Protein AF-A0AAD5E066-F1 (afdb_monomer_lite)

pLDDT: mean 73.52, std 21.36, range [24.17, 94.69]

Foldseek 3Di:
DVVVVVVVVVVVVVVQCVQQVVQCVVVVHPDRDPVSGPDDPDCDDPDDWDWDDDPVDPPDIDTDDDDDDPVDDDDDDDDDDDDDDDDDDCDDPNHGDPDPPHDDPVVVVVVVVVDPDPDDDDPDDDDDDDDDDDDDDDDDDDDDDDDDDPPPPPVVPPDPPPDPPVLVVLVVLQVVVLPCLDDPDPVSLLVLLQCLLEDAPCQVVCVVLLVVLVVSCVVPVVDPVSNVSSVSSVVSNVNRPNYPCVVVVCSNDPDDPPD

Organism: NCBI:txid2649997

Secondary structure (DSSP, 8-state):
-HHHHHHHHHHHHHHHHHHHHHHHHHTT-SS--GGGS---TT---SSPPPEEE-TTSTT-EEE------TTSPPPPPPPPPPP------S-BTTBPP--TTS--HHHHHHHHHTS----PPPP--PPPPP----------------------------------HHHHHHHHHHHHHHH-TTT--HHHHHHHHHHHHH-TT-GGGHHHHHHHHHHHHHH-TT-HHHHHHHHHHHHHHHH-TT---GGGHHHHS------

Radius of gyration: 32.79 Å; chains: 1; bounding box: 66×52×90 Å

Sequence (259 aa):
MEAQVADVQRQLAASLLDRGLKRAFHCKRATLAVGDLPMEYGHGGASLPQILNIPEAEGLLARAEGMVDTSQAPPLPKAPMEASVQPHWLAIDGAQPATAENAPARRVAAVRDATPSRQAMPAGAAPLPAARAGPAATAAADGAHDGAETHSLAAGLPLRHSLPDELQLYFDMVRRTLQTSTGGSTLAGHAVATSLATDPGLQPMLPYLVPLMAQEVGRNLGNAQHLRLVLSIVRGLLSNAHLQMAPYIHHLLPGGPAA

Structure (mmCIF, N/CA/C/O backbone):
data_AF-A0AAD5E066-F1
#
_entry.id   AF-A0AAD5E066-F1
#
loop_
_atom_site.group_PDB
_atom_site.id
_atom_site.type_symbol
_atom_site.label_atom_id
_atom_site.label_alt_id
_atom_site.label_comp_id
_atom_site.label_asym_id
_atom_site.label_entity_id
_atom_site.label_seq_id
_atom_site.pdbx_PDB_ins_code
_atom_site.Cartn_x
_atom_site.Cartn_y
_atom_site.Cartn_z
_atom_site.occupancy
_atom_site.B_iso_or_equiv
_atom_site.auth_seq_id
_atom_site.auth_comp_id
_atom_site.auth_asym_id
_atom_site.auth_atom_id
_atom_site.pdbx_PDB_model_num
ATOM 1 N N . MET A 1 1 ? 39.887 16.292 -41.353 1.00 68.62 1 MET A N 1
ATOM 2 C CA . MET A 1 1 ? 38.560 15.750 -41.721 1.00 68.62 1 MET A CA 1
ATOM 3 C C . MET A 1 1 ? 38.049 14.739 -40.701 1.00 68.62 1 MET A C 1
ATOM 5 O O . MET A 1 1 ? 36.906 14.868 -40.293 1.00 68.62 1 MET A O 1
ATOM 9 N N . GLU A 1 2 ? 38.872 13.807 -40.213 1.00 80.38 2 GLU A N 1
ATOM 10 C CA . GLU A 1 2 ? 38.448 12.782 -39.236 1.00 80.38 2 GLU A CA 1
ATOM 11 C C . GLU A 1 2 ? 37.832 13.344 -37.942 1.00 80.38 2 GLU A C 1
ATOM 13 O O . GLU A 1 2 ? 36.783 12.876 -37.513 1.00 80.38 2 GLU A O 1
ATOM 18 N N . ALA A 1 3 ? 38.407 14.409 -37.368 1.00 83.31 3 ALA A N 1
ATOM 19 C CA . ALA A 1 3 ? 37.855 15.051 -36.169 1.00 83.31 3 ALA A CA 1
ATOM 20 C C . ALA A 1 3 ? 36.446 15.637 -36.389 1.00 83.31 3 ALA A C 1
ATOM 22 O O . ALA A 1 3 ? 35.578 15.508 -35.532 1.00 83.31 3 ALA A O 1
ATOM 23 N N . GLN A 1 4 ? 36.191 16.220 -37.566 1.00 89.31 4 GLN A N 1
ATOM 24 C CA . GLN A 1 4 ? 34.873 16.768 -37.904 1.00 89.31 4 GLN A CA 1
ATOM 25 C C . GLN A 1 4 ? 33.833 15.656 -38.073 1.00 89.31 4 GLN A C 1
ATOM 27 O O . GLN A 1 4 ? 32.704 15.801 -37.614 1.00 89.31 4 GLN A O 1
ATOM 32 N N . VAL A 1 5 ? 34.215 14.527 -38.681 1.00 90.25 5 VAL A N 1
ATOM 33 C CA . VAL A 1 5 ? 33.339 13.353 -38.819 1.00 90.25 5 VAL A CA 1
ATOM 34 C C . VAL A 1 5 ? 33.006 12.762 -37.448 1.00 90.25 5 VAL A C 1
ATOM 36 O O . VAL A 1 5 ? 31.838 12.497 -37.168 1.00 90.25 5 VAL A O 1
ATOM 39 N N . ALA A 1 6 ? 34.003 12.619 -36.572 1.00 89.50 6 ALA A N 1
ATOM 40 C CA . ALA A 1 6 ? 33.804 12.116 -35.216 1.00 89.50 6 ALA A CA 1
ATOM 41 C C . ALA A 1 6 ? 32.879 13.026 -34.388 1.00 89.50 6 ALA A C 1
ATOM 43 O O . ALA A 1 6 ? 32.009 12.535 -33.665 1.00 89.50 6 ALA A O 1
ATOM 44 N N . ASP A 1 7 ? 33.018 14.346 -34.516 1.00 92.31 7 ASP A N 1
ATOM 45 C CA . ASP A 1 7 ? 32.155 15.298 -33.816 1.00 92.31 7 ASP A CA 1
ATOM 46 C C . ASP A 1 7 ? 30.716 15.275 -34.347 1.00 92.31 7 ASP A C 1
ATOM 48 O O . ASP A 1 7 ? 29.777 15.264 -33.546 1.00 92.31 7 ASP A O 1
ATOM 52 N N . VAL A 1 8 ? 30.516 15.172 -35.666 1.00 92.50 8 VAL A N 1
ATOM 53 C CA . VAL A 1 8 ? 29.176 15.014 -36.261 1.00 92.50 8 VAL A CA 1
ATOM 54 C C . VAL A 1 8 ? 28.518 13.715 -35.793 1.00 92.50 8 VAL A C 1
ATOM 56 O O . VAL A 1 8 ? 27.357 13.728 -35.381 1.00 92.50 8 VAL A O 1
ATOM 59 N N . GLN A 1 9 ? 29.252 12.599 -35.782 1.00 90.56 9 GLN A N 1
ATOM 60 C CA . GLN A 1 9 ? 28.746 11.316 -35.285 1.00 90.56 9 GLN A CA 1
ATOM 61 C C . GLN A 1 9 ? 28.363 11.390 -33.805 1.00 90.56 9 GLN A C 1
ATOM 63 O O . GLN A 1 9 ? 27.300 10.902 -33.416 1.00 90.56 9 GLN A O 1
ATOM 68 N N . ARG A 1 10 ? 29.187 12.044 -32.977 1.00 90.50 10 ARG A N 1
ATOM 69 C CA . ARG A 1 10 ? 28.908 12.225 -31.548 1.00 90.50 10 ARG A CA 1
ATOM 70 C C . ARG A 1 10 ? 27.655 13.070 -31.322 1.00 90.50 10 ARG A C 1
ATOM 72 O O . ARG A 1 10 ? 26.818 12.699 -30.500 1.00 90.50 10 ARG A O 1
ATOM 79 N N . GLN A 1 11 ? 27.504 14.177 -32.050 1.00 91.56 11 GLN A N 1
ATOM 80 C CA . GLN A 1 11 ? 26.328 15.050 -31.956 1.00 91.56 11 GLN A CA 1
ATOM 81 C C . GLN A 1 11 ? 25.052 14.333 -32.407 1.00 91.56 11 GLN A C 1
ATOM 83 O O . GLN A 1 11 ? 24.026 14.410 -31.725 1.00 91.56 11 GLN A O 1
ATOM 88 N N . LEU A 1 12 ? 25.124 13.582 -33.510 1.00 90.81 12 LEU A N 1
ATOM 89 C CA . LEU A 1 12 ? 24.008 12.784 -34.004 1.00 90.81 12 LEU A CA 1
ATOM 90 C C . LEU A 1 12 ? 23.597 11.731 -32.969 1.00 90.81 12 LEU A C 1
ATOM 92 O O . LEU A 1 12 ? 22.438 11.713 -32.553 1.00 90.81 12 LEU A O 1
ATOM 96 N N . ALA A 1 13 ? 24.545 10.924 -32.487 1.00 90.19 13 ALA A N 1
ATOM 97 C CA . ALA A 1 13 ? 24.292 9.891 -31.487 1.00 90.19 13 ALA A CA 1
ATOM 98 C C . ALA A 1 13 ? 23.685 10.469 -30.200 1.00 90.19 13 ALA A C 1
ATOM 100 O O . ALA A 1 13 ? 22.682 9.955 -29.709 1.00 90.19 13 ALA A O 1
ATOM 101 N N . ALA A 1 14 ? 24.231 11.577 -29.689 1.00 91.44 14 ALA A N 1
ATOM 102 C CA . ALA A 1 14 ? 23.705 12.241 -28.499 1.00 91.44 14 ALA A CA 1
ATOM 103 C C . ALA A 1 14 ? 22.255 12.710 -28.695 1.00 91.44 14 ALA A C 1
ATOM 105 O O . ALA A 1 14 ? 21.410 12.486 -27.829 1.00 91.44 14 ALA A O 1
ATOM 106 N N . SER A 1 15 ? 21.943 13.309 -29.848 1.00 91.69 15 SER A N 1
ATOM 107 C CA . SER A 1 15 ? 20.590 13.790 -30.148 1.00 91.69 15 SER A CA 1
ATOM 108 C C . SER A 1 15 ? 19.568 12.656 -30.302 1.00 91.69 15 SER A C 1
ATOM 110 O O . SER A 1 15 ? 18.419 12.794 -29.876 1.00 91.69 15 SER A O 1
ATOM 112 N N . LEU A 1 16 ? 19.982 11.523 -30.877 1.00 90.94 16 LEU A N 1
ATOM 113 C CA . LEU A 1 16 ? 19.139 10.340 -31.048 1.00 90.94 16 LEU A CA 1
ATOM 114 C C . LEU A 1 16 ? 18.872 9.657 -29.708 1.00 90.94 16 LEU A C 1
ATOM 116 O O . LEU A 1 16 ? 17.722 9.334 -29.407 1.00 90.94 16 LEU A O 1
ATOM 120 N N . LEU A 1 17 ? 19.912 9.495 -28.887 1.00 91.62 17 LEU A N 1
ATOM 121 C CA . LEU A 1 17 ? 19.794 8.918 -27.552 1.00 91.62 17 LEU A CA 1
ATOM 122 C C . LEU A 1 17 ? 18.916 9.777 -26.644 1.00 91.62 17 LEU A C 1
ATOM 124 O O . LEU A 1 17 ? 18.043 9.235 -25.981 1.00 91.62 17 LEU A O 1
ATOM 128 N N . ASP A 1 18 ? 19.076 11.101 -26.646 1.00 92.56 18 ASP A N 1
ATOM 129 C CA . ASP A 1 18 ? 18.240 11.995 -25.835 1.00 92.56 18 ASP A CA 1
ATOM 130 C C . ASP A 1 18 ? 16.747 11.862 -26.189 1.00 92.56 18 ASP A C 1
ATOM 132 O O . ASP A 1 18 ? 15.897 11.696 -25.311 1.00 92.56 18 ASP A O 1
ATOM 136 N N . ARG A 1 19 ? 16.412 11.846 -27.486 1.00 91.00 19 ARG A N 1
ATOM 137 C CA . ARG A 1 19 ? 15.026 11.649 -27.944 1.00 91.00 19 ARG A CA 1
ATOM 138 C C . ARG A 1 19 ? 14.497 10.254 -27.611 1.00 91.00 19 ARG A C 1
ATOM 140 O O . ARG A 1 19 ? 13.357 10.131 -27.161 1.00 91.00 19 ARG A O 1
ATOM 147 N N . GLY A 1 20 ? 15.311 9.223 -27.825 1.00 92.25 20 GLY A N 1
ATOM 148 C CA . GLY A 1 20 ? 14.951 7.836 -27.540 1.00 92.25 20 GLY A CA 1
ATOM 149 C C . GLY A 1 20 ? 14.716 7.597 -26.049 1.00 92.25 20 GLY A C 1
ATOM 150 O O . GLY A 1 20 ? 13.701 7.023 -25.667 1.00 92.25 20 GLY A O 1
ATOM 151 N N . LEU A 1 21 ? 15.593 8.117 -25.190 1.00 92.69 21 LEU A N 1
ATOM 152 C CA . LEU A 1 21 ? 15.467 8.003 -23.736 1.00 92.69 21 LEU A CA 1
ATOM 153 C C . LEU A 1 21 ? 14.224 8.719 -23.209 1.00 92.69 21 LEU A C 1
ATOM 155 O O . LEU A 1 21 ? 13.534 8.177 -22.349 1.00 92.69 21 LEU A O 1
ATOM 159 N N . LYS A 1 22 ? 13.886 9.896 -23.752 1.00 93.06 22 LYS A N 1
ATOM 160 C CA . LYS A 1 22 ? 12.629 10.588 -23.419 1.00 93.06 22 LYS A CA 1
ATOM 161 C C . LYS A 1 22 ? 11.414 9.721 -23.746 1.00 93.06 22 LYS A C 1
ATOM 163 O O . LYS A 1 22 ? 10.520 9.583 -22.916 1.00 93.06 22 LYS A O 1
ATOM 168 N N . ARG A 1 23 ? 11.388 9.091 -24.924 1.00 92.19 23 ARG A N 1
ATOM 169 C CA . ARG A 1 23 ? 10.302 8.178 -25.320 1.00 92.19 23 ARG A CA 1
ATOM 170 C C . ARG A 1 23 ? 10.234 6.941 -24.426 1.00 92.19 23 ARG A C 1
ATOM 172 O O . ARG A 1 23 ? 9.166 6.660 -23.893 1.00 92.19 23 ARG A O 1
ATOM 179 N N . ALA A 1 24 ? 11.362 6.276 -24.175 1.00 92.69 24 ALA A N 1
ATOM 180 C CA . ALA A 1 24 ? 11.426 5.119 -23.283 1.00 92.69 24 ALA A CA 1
ATOM 181 C C . ALA A 1 24 ? 10.916 5.455 -21.869 1.00 92.69 24 ALA A C 1
ATOM 183 O O . ALA A 1 24 ? 10.122 4.700 -21.300 1.00 92.69 24 ALA A O 1
ATOM 184 N N . PHE A 1 25 ? 11.283 6.633 -21.351 1.00 91.81 25 PHE A N 1
ATOM 185 C CA . PHE A 1 25 ? 10.793 7.155 -20.078 1.00 91.81 25 PHE A CA 1
ATOM 186 C C . PHE A 1 25 ? 9.269 7.347 -20.077 1.00 91.81 25 PHE A C 1
ATOM 188 O O . PHE A 1 25 ? 8.591 6.859 -19.172 1.00 91.81 25 PHE A O 1
ATOM 195 N N . HIS A 1 26 ? 8.703 7.983 -21.109 1.00 93.69 26 HIS A N 1
ATOM 196 C CA . HIS A 1 26 ? 7.248 8.143 -21.238 1.00 93.69 26 HIS A CA 1
ATOM 197 C C . HIS A 1 26 ? 6.510 6.804 -21.401 1.00 93.69 26 HIS A C 1
ATOM 199 O O . HIS A 1 26 ? 5.383 6.663 -20.929 1.00 93.69 26 HIS A O 1
ATOM 205 N N . CYS A 1 27 ? 7.160 5.797 -21.986 1.00 92.56 27 CYS A N 1
ATOM 206 C CA . CYS A 1 27 ? 6.655 4.427 -22.074 1.00 92.56 27 CYS A CA 1
ATOM 207 C C . CYS A 1 27 ? 6.864 3.601 -20.791 1.00 92.56 27 CYS A C 1
ATOM 209 O O . CYS A 1 27 ? 6.543 2.414 -20.791 1.00 92.56 27 CYS A O 1
ATOM 211 N N . LYS A 1 28 ? 7.392 4.190 -19.705 1.00 93.12 28 LYS A N 1
ATOM 212 C CA . LYS A 1 28 ? 7.707 3.513 -18.430 1.00 93.12 28 LYS A CA 1
ATOM 213 C C . LYS A 1 28 ? 8.659 2.317 -18.583 1.00 93.12 28 LYS A C 1
ATOM 215 O O . LYS A 1 28 ? 8.584 1.358 -17.817 1.00 93.12 28 LYS A O 1
ATOM 220 N N . ARG A 1 29 ? 9.562 2.364 -19.565 1.00 89.88 29 ARG A N 1
ATOM 221 C CA . ARG A 1 29 ? 10.587 1.337 -19.793 1.00 89.88 29 ARG A CA 1
ATOM 222 C C . ARG A 1 29 ? 11.951 1.843 -19.339 1.00 89.88 29 ARG A C 1
ATOM 224 O O . ARG A 1 29 ? 12.296 2.998 -19.562 1.00 89.88 29 ARG A O 1
ATOM 231 N N . ALA A 1 30 ? 12.733 0.957 -18.725 1.00 88.75 30 ALA A N 1
ATOM 232 C CA . ALA A 1 30 ? 14.129 1.231 -18.373 1.00 88.75 30 ALA A CA 1
ATOM 233 C C . ALA A 1 30 ? 15.104 0.900 -19.517 1.00 88.75 30 ALA A C 1
ATOM 235 O O . ALA A 1 30 ? 16.250 1.342 -19.506 1.00 88.75 30 ALA A O 1
ATOM 236 N N . THR A 1 31 ? 14.655 0.117 -20.499 1.00 88.00 31 THR A N 1
ATOM 237 C CA . THR A 1 31 ? 15.436 -0.290 -21.666 1.00 88.00 31 THR A CA 1
ATOM 238 C C . THR A 1 31 ? 15.000 0.495 -22.898 1.00 88.00 31 THR A C 1
ATOM 240 O O . THR A 1 31 ? 13.808 0.716 -23.121 1.00 88.00 31 THR A O 1
ATOM 243 N N . LEU A 1 32 ? 15.979 0.920 -23.697 1.00 88.94 32 LEU A N 1
ATOM 244 C CA . LEU A 1 32 ? 15.737 1.580 -24.975 1.00 88.94 32 LEU A CA 1
ATOM 245 C C . LEU A 1 32 ? 15.375 0.521 -26.020 1.00 88.94 32 LEU A C 1
ATOM 247 O O . LEU A 1 32 ? 16.173 -0.377 -26.291 1.00 88.94 32 LEU A O 1
ATOM 251 N N . ALA A 1 33 ? 14.188 0.623 -26.611 1.00 87.62 33 ALA A N 1
ATOM 252 C CA . ALA A 1 33 ? 13.785 -0.230 -27.719 1.00 87.62 33 ALA A CA 1
ATOM 253 C C . ALA A 1 33 ? 14.076 0.453 -29.061 1.00 87.62 33 ALA A C 1
ATOM 255 O O . ALA A 1 33 ? 14.097 1.677 -29.170 1.00 87.62 33 ALA A O 1
ATOM 256 N N . VAL A 1 34 ? 14.222 -0.346 -30.120 1.00 86.75 34 VAL A N 1
ATOM 257 C CA . VAL A 1 34 ? 14.408 0.162 -31.491 1.00 86.75 34 VAL A CA 1
ATOM 258 C C . VAL A 1 34 ? 13.275 1.111 -31.903 1.00 86.75 34 VAL A C 1
ATOM 260 O O . VAL A 1 34 ? 13.533 2.126 -32.538 1.00 86.75 34 VAL A O 1
ATOM 263 N N . GLY A 1 35 ? 12.037 0.834 -31.477 1.00 85.12 35 GLY A N 1
ATOM 264 C CA . GLY A 1 35 ? 10.880 1.694 -31.755 1.00 85.12 35 GLY A CA 1
ATOM 265 C C . GLY A 1 35 ? 10.905 3.063 -31.062 1.00 85.12 35 GLY A C 1
ATOM 266 O O . GLY A 1 35 ? 10.131 3.942 -31.432 1.00 85.12 35 GLY A O 1
ATOM 267 N N . ASP A 1 36 ? 11.781 3.274 -30.074 1.00 88.25 36 ASP A N 1
ATOM 268 C CA . ASP A 1 36 ? 11.949 4.586 -29.440 1.00 88.25 36 ASP A CA 1
ATOM 269 C C . ASP A 1 36 ? 12.814 5.520 -30.304 1.00 88.25 36 ASP A C 1
ATOM 271 O O . ASP A 1 36 ? 12.662 6.744 -30.255 1.00 88.25 36 ASP A O 1
ATOM 275 N N . LEU A 1 37 ? 13.695 4.955 -31.130 1.00 88.50 37 LEU A N 1
ATOM 276 C CA . LEU A 1 37 ? 14.594 5.695 -32.008 1.00 88.50 37 LEU A CA 1
ATOM 277 C C . LEU A 1 37 ? 13.880 6.088 -33.315 1.00 88.50 37 LEU A C 1
ATOM 279 O O . LEU A 1 37 ? 13.020 5.353 -33.800 1.00 88.50 37 LEU A O 1
ATOM 283 N N . PRO A 1 38 ? 14.212 7.242 -33.918 1.00 81.62 38 PRO A N 1
ATOM 284 C CA . PRO A 1 38 ? 13.677 7.650 -35.216 1.00 81.62 38 PRO A CA 1
ATOM 285 C C . PRO A 1 38 ? 14.400 6.901 -36.349 1.00 81.62 38 PRO A C 1
ATOM 287 O O . PRO A 1 38 ? 15.087 7.513 -37.161 1.00 81.62 38 PRO A O 1
ATOM 290 N N . MET A 1 39 ? 14.305 5.572 -36.346 1.00 77.62 39 MET A N 1
ATOM 291 C CA . MET A 1 39 ? 14.906 4.715 -37.366 1.00 77.62 39 MET A CA 1
ATOM 292 C C . MET A 1 39 ? 13.983 4.586 -38.578 1.00 77.62 39 MET A C 1
ATOM 294 O O . MET A 1 39 ? 12.761 4.688 -38.462 1.00 77.62 39 MET A O 1
ATOM 298 N N . GLU A 1 40 ? 14.583 4.343 -39.737 1.00 78.06 40 GLU A N 1
ATOM 299 C CA . GLU A 1 40 ? 13.865 4.052 -40.976 1.00 78.06 40 GLU A CA 1
ATOM 300 C C . GLU A 1 40 ? 13.291 2.619 -40.962 1.00 78.06 40 GLU A C 1
ATOM 302 O O . GLU A 1 40 ? 13.312 1.913 -39.949 1.00 78.06 40 GLU A O 1
ATOM 307 N N . TYR A 1 41 ? 12.716 2.174 -42.077 1.00 81.38 41 TYR A N 1
ATOM 308 C CA . TYR A 1 41 ? 12.187 0.815 -42.192 1.00 81.38 41 TYR A CA 1
ATOM 309 C C . TYR A 1 41 ? 13.298 -0.249 -42.070 1.00 81.38 41 TYR A C 1
ATOM 311 O O . TYR A 1 41 ? 14.462 0.010 -42.352 1.00 81.38 41 TYR A O 1
ATOM 319 N N . GLY A 1 42 ? 12.935 -1.477 -41.676 1.00 79.44 42 GLY A N 1
ATOM 320 C CA . GLY A 1 42 ? 13.854 -2.631 -41.695 1.00 79.44 42 GLY A CA 1
ATOM 321 C C . GLY A 1 42 ? 14.515 -3.002 -40.361 1.00 79.44 42 GLY A C 1
ATOM 322 O O . GLY A 1 42 ? 15.335 -3.919 -40.321 1.00 79.44 42 GLY A O 1
ATOM 323 N N . HIS A 1 43 ? 14.132 -2.355 -39.255 1.00 80.25 43 HIS A N 1
ATOM 324 C CA . HIS A 1 43 ? 14.686 -2.638 -37.922 1.00 80.25 43 HIS A CA 1
ATOM 325 C C . HIS A 1 43 ? 13.750 -3.433 -36.980 1.00 80.25 43 HIS A C 1
ATOM 327 O O . HIS A 1 43 ? 14.075 -3.630 -35.813 1.00 80.25 43 HIS A O 1
ATOM 333 N N . GLY A 1 44 ? 12.598 -3.912 -37.467 1.00 70.19 44 GLY A N 1
ATOM 334 C CA . GLY A 1 44 ? 11.571 -4.624 -36.682 1.00 70.19 44 GLY A CA 1
ATOM 335 C C . GLY A 1 44 ? 11.618 -6.155 -36.780 1.00 70.19 44 GLY A C 1
ATOM 336 O O . GLY A 1 44 ? 10.589 -6.772 -37.037 1.00 70.19 44 GLY A O 1
ATOM 337 N N . GLY A 1 45 ? 12.798 -6.767 -36.640 1.00 71.88 45 GLY A N 1
ATOM 338 C CA . GLY A 1 45 ? 12.976 -8.224 -36.745 1.00 71.88 45 GLY A CA 1
ATOM 339 C C . GLY A 1 45 ? 12.648 -8.998 -35.460 1.00 71.88 45 GLY A C 1
ATOM 340 O O . GLY A 1 45 ? 12.690 -8.447 -34.363 1.00 71.88 45 GLY A O 1
ATOM 341 N N . ALA A 1 46 ? 12.367 -10.301 -35.596 1.00 69.56 46 ALA A N 1
ATOM 342 C CA . ALA A 1 46 ? 12.129 -11.208 -34.464 1.00 69.56 46 ALA A CA 1
ATOM 343 C C . ALA A 1 46 ? 13.389 -11.468 -33.610 1.00 69.56 46 ALA A C 1
ATOM 345 O O . ALA A 1 46 ? 13.284 -11.844 -32.444 1.00 69.56 46 ALA A O 1
ATOM 346 N N . SER A 1 47 ? 14.576 -11.264 -34.182 1.00 74.38 47 SER A N 1
ATOM 347 C CA . SER A 1 47 ? 15.869 -11.404 -33.516 1.00 74.38 47 SER A CA 1
ATOM 348 C C . SER A 1 47 ? 16.754 -10.188 -33.781 1.00 74.38 47 SER A C 1
ATOM 350 O O . SER A 1 47 ? 16.577 -9.458 -34.760 1.00 74.38 47 SER A O 1
ATOM 352 N N . LEU A 1 48 ? 17.720 -9.966 -32.887 1.00 77.88 48 LEU A N 1
ATOM 353 C CA . LEU A 1 48 ? 18.754 -8.959 -33.102 1.00 77.88 48 LEU A CA 1
ATOM 354 C C . LEU A 1 48 ? 19.622 -9.351 -34.311 1.00 77.88 48 LEU A C 1
ATOM 356 O O . LEU A 1 48 ? 19.911 -10.538 -34.490 1.00 77.88 48 LEU A O 1
ATOM 360 N N . PRO A 1 49 ? 20.056 -8.376 -35.130 1.00 79.56 49 PRO A N 1
ATOM 361 C CA . PRO A 1 49 ? 20.930 -8.655 -36.259 1.00 79.56 49 PRO A CA 1
ATOM 362 C C . PRO A 1 49 ? 22.254 -9.245 -35.766 1.00 79.56 49 PRO A C 1
ATOM 364 O O . PRO A 1 49 ? 22.883 -8.709 -34.854 1.00 79.56 49 PRO A O 1
ATOM 367 N N . GLN A 1 50 ? 22.685 -10.340 -36.389 1.00 83.62 50 GLN A N 1
ATOM 368 C CA . GLN A 1 50 ? 24.003 -10.910 -36.136 1.00 83.62 50 GLN A CA 1
ATOM 369 C C . GLN A 1 50 ? 25.043 -10.137 -36.948 1.00 83.62 50 GLN A C 1
ATOM 371 O O . GLN A 1 50 ? 24.936 -10.028 -38.171 1.00 83.62 50 GLN A O 1
ATOM 376 N N . ILE A 1 51 ? 26.034 -9.583 -36.253 1.00 87.75 51 ILE A N 1
ATOM 377 C CA . ILE A 1 51 ? 27.172 -8.893 -36.857 1.00 87.75 51 ILE A CA 1
ATOM 378 C C . ILE A 1 51 ? 28.362 -9.853 -36.808 1.00 87.75 51 ILE A C 1
ATOM 380 O O . ILE A 1 51 ? 28.770 -10.281 -35.730 1.00 87.75 51 ILE A O 1
ATOM 384 N N . LEU A 1 52 ? 28.886 -10.211 -37.977 1.00 86.12 52 LEU A N 1
ATOM 385 C CA . LEU A 1 52 ? 30.020 -11.110 -38.154 1.00 86.12 52 LEU A CA 1
ATOM 386 C C . LEU A 1 52 ? 31.286 -10.295 -38.417 1.00 86.12 52 LEU A C 1
ATOM 388 O O . LEU A 1 52 ? 31.280 -9.370 -39.227 1.00 86.12 52 LEU A O 1
ATOM 392 N N . ASN A 1 53 ? 32.374 -10.655 -37.743 1.00 88.50 53 ASN A N 1
ATOM 393 C CA . ASN A 1 53 ? 33.697 -10.111 -38.031 1.00 88.50 53 ASN A CA 1
ATOM 394 C C . ASN A 1 53 ? 34.325 -10.898 -39.187 1.00 88.50 53 ASN A C 1
ATOM 396 O O . ASN A 1 53 ? 34.380 -12.128 -39.110 1.00 88.50 53 ASN A O 1
ATOM 400 N N . ILE A 1 54 ? 34.785 -10.219 -40.240 1.00 87.25 54 ILE A N 1
ATOM 401 C CA . ILE A 1 54 ? 35.434 -10.878 -41.378 1.00 87.25 54 ILE A CA 1
ATOM 402 C C . ILE A 1 54 ? 36.930 -11.015 -41.070 1.00 87.25 54 ILE A C 1
ATOM 404 O O . ILE A 1 54 ? 37.633 -10.011 -41.008 1.00 87.25 54 ILE A O 1
ATOM 408 N N . PRO A 1 55 ? 37.446 -12.244 -40.882 1.00 81.81 55 PRO A N 1
ATOM 409 C CA . PRO A 1 55 ? 38.811 -12.453 -40.400 1.00 81.81 55 PRO A CA 1
ATOM 410 C C . PRO A 1 55 ? 39.886 -12.013 -41.404 1.00 81.81 55 PRO A C 1
ATOM 412 O O . PRO A 1 55 ? 41.020 -11.764 -41.011 1.00 81.81 55 PRO A O 1
ATOM 415 N N . GLU A 1 56 ? 39.538 -11.910 -42.688 1.00 81.94 56 GLU A N 1
ATOM 416 C CA . GLU A 1 56 ? 40.456 -11.550 -43.775 1.00 81.94 56 GLU A CA 1
ATOM 417 C C . GLU A 1 56 ? 40.649 -10.030 -43.939 1.00 81.94 56 GLU A C 1
ATOM 419 O O . GLU A 1 56 ? 41.550 -9.606 -44.661 1.00 81.94 56 GLU A O 1
ATOM 424 N N . ALA A 1 57 ? 39.836 -9.200 -43.271 1.00 78.75 57 ALA A N 1
ATOM 425 C CA . ALA A 1 57 ? 39.889 -7.743 -43.373 1.00 78.75 57 ALA A CA 1
ATOM 426 C C . ALA A 1 57 ? 39.783 -7.087 -41.988 1.00 78.75 57 ALA A C 1
ATOM 428 O O . ALA A 1 57 ? 38.755 -7.167 -41.315 1.00 78.75 57 ALA A O 1
ATOM 429 N N . GLU A 1 58 ? 40.848 -6.408 -41.561 1.00 82.38 58 GLU A N 1
ATOM 430 C CA . GLU A 1 58 ? 40.900 -5.755 -40.253 1.00 82.38 58 GLU A CA 1
ATOM 431 C C . GLU A 1 58 ? 39.830 -4.654 -40.137 1.00 82.38 58 GLU A C 1
ATOM 433 O O . GLU A 1 58 ? 39.763 -3.732 -40.950 1.00 82.38 58 GLU A O 1
ATOM 438 N N . GLY A 1 59 ? 38.967 -4.767 -39.122 1.00 80.62 59 GLY A N 1
ATOM 439 C CA . GLY A 1 59 ? 37.924 -3.780 -38.823 1.00 80.62 59 GLY A CA 1
ATOM 440 C C . GLY A 1 59 ? 36.650 -3.884 -39.668 1.00 80.62 59 GLY A C 1
ATOM 441 O O . GLY A 1 59 ? 35.764 -3.040 -39.515 1.00 80.62 59 GLY A O 1
ATOM 442 N N . LEU A 1 60 ? 36.517 -4.898 -40.531 1.00 86.44 60 LEU A N 1
ATOM 443 C CA . LEU A 1 60 ? 35.342 -5.056 -41.384 1.00 86.44 60 LEU A CA 1
ATOM 444 C C . LEU A 1 60 ? 34.288 -5.957 -40.724 1.00 86.44 60 LEU A C 1
ATOM 446 O O . LEU A 1 60 ? 34.472 -7.160 -40.538 1.00 86.44 60 LEU A O 1
ATOM 450 N N . LEU A 1 61 ? 33.150 -5.350 -40.386 1.00 85.38 61 LEU A N 1
ATOM 451 C CA . LEU A 1 61 ? 31.986 -6.027 -39.823 1.00 85.38 61 LEU A CA 1
ATOM 452 C C . LEU A 1 61 ? 30.905 -6.174 -40.897 1.00 85.38 61 LEU A C 1
ATOM 454 O O . LEU A 1 61 ? 30.491 -5.187 -41.503 1.00 85.38 61 LEU A O 1
ATOM 458 N N . ALA A 1 62 ? 30.420 -7.394 -41.106 1.00 84.12 62 ALA A N 1
ATOM 459 C CA . ALA A 1 62 ? 29.318 -7.688 -42.014 1.00 84.12 62 ALA A CA 1
ATOM 460 C C . ALA A 1 62 ? 28.059 -8.067 -41.234 1.00 84.12 62 ALA A C 1
ATOM 462 O O . ALA A 1 62 ? 28.118 -8.732 -40.200 1.00 84.12 62 ALA A O 1
ATOM 463 N N . ARG A 1 63 ? 26.891 -7.675 -41.743 1.00 85.00 63 ARG A N 1
ATOM 464 C CA . ARG A 1 63 ? 25.614 -8.171 -41.229 1.00 85.00 63 ARG A CA 1
ATOM 465 C C . ARG A 1 63 ? 25.321 -9.524 -41.868 1.00 85.00 63 ARG A C 1
ATOM 467 O O . ARG A 1 63 ? 25.354 -9.641 -43.089 1.00 85.00 63 ARG A O 1
ATOM 474 N N . ALA A 1 64 ? 25.023 -10.530 -41.052 1.00 83.88 64 ALA A N 1
ATOM 475 C CA . ALA A 1 64 ? 24.573 -11.818 -41.558 1.00 83.88 64 ALA A CA 1
ATOM 476 C C . ALA A 1 64 ? 23.142 -11.680 -42.093 1.00 83.88 64 ALA A C 1
ATOM 478 O O . ALA A 1 64 ? 22.197 -11.491 -41.323 1.00 83.88 64 ALA A O 1
ATOM 479 N N . GLU A 1 65 ? 22.991 -11.769 -43.409 1.00 82.38 65 GLU A N 1
ATOM 480 C CA . GLU A 1 65 ? 21.699 -11.814 -44.088 1.00 82.38 65 GLU A CA 1
ATOM 481 C C . GLU A 1 65 ? 21.668 -13.054 -44.986 1.00 82.38 65 GLU A C 1
ATOM 483 O O . GLU A 1 65 ? 22.623 -13.339 -45.707 1.00 82.38 65 GLU A O 1
ATOM 488 N N . GLY A 1 66 ? 20.586 -13.827 -44.898 1.00 81.56 66 GLY A N 1
ATOM 489 C CA . GLY A 1 66 ? 20.350 -15.000 -45.734 1.00 81.56 66 GLY A CA 1
ATOM 490 C C . GLY A 1 66 ? 19.160 -14.754 -46.649 1.00 81.56 66 GLY A C 1
ATOM 491 O O . GLY A 1 66 ? 18.162 -14.170 -46.222 1.00 81.56 66 GLY A O 1
ATOM 492 N N . MET A 1 67 ? 19.254 -15.201 -47.900 1.00 80.88 67 MET A N 1
ATOM 493 C CA . MET A 1 67 ? 18.112 -15.187 -48.810 1.00 80.88 67 MET A CA 1
ATOM 494 C C . MET A 1 67 ? 17.118 -16.264 -48.365 1.00 80.88 67 MET A C 1
ATOM 496 O O . MET A 1 67 ? 17.499 -17.417 -48.174 1.00 80.88 67 MET A O 1
ATOM 500 N N . VAL A 1 68 ? 15.861 -15.875 -48.153 1.00 77.88 68 VAL A N 1
ATOM 501 C CA . VAL A 1 68 ? 14.791 -16.785 -47.727 1.00 77.88 68 VAL A CA 1
ATOM 502 C C . VAL A 1 68 ? 13.867 -17.044 -48.907 1.00 77.88 68 VAL A C 1
ATOM 504 O O . VAL A 1 68 ? 13.388 -16.101 -49.540 1.00 77.88 68 VAL A O 1
ATOM 507 N N . ASP A 1 69 ? 13.595 -18.319 -49.176 1.00 81.81 69 ASP A N 1
ATOM 508 C CA . ASP A 1 69 ? 12.633 -18.724 -50.194 1.00 81.81 69 ASP A CA 1
ATOM 509 C C . ASP A 1 69 ? 11.215 -18.320 -49.775 1.00 81.81 69 ASP A C 1
ATOM 511 O O . ASP A 1 69 ? 10.682 -18.763 -48.758 1.00 81.81 69 ASP A O 1
ATOM 515 N N . THR A 1 70 ? 10.565 -17.487 -50.587 1.00 77.56 70 THR A N 1
ATOM 516 C CA . THR A 1 70 ? 9.229 -16.939 -50.294 1.00 77.56 70 THR A CA 1
ATOM 517 C C . THR A 1 70 ? 8.104 -17.972 -50.384 1.00 77.56 70 THR A C 1
ATOM 519 O O . THR A 1 70 ? 6.981 -17.696 -49.965 1.00 77.56 70 THR A O 1
ATOM 522 N N . SER A 1 71 ? 8.388 -19.165 -50.913 1.00 81.81 71 SER A N 1
ATOM 523 C CA . SER A 1 71 ? 7.433 -20.271 -51.029 1.00 81.81 71 SER A CA 1
ATOM 524 C C . SER A 1 71 ? 7.170 -20.985 -49.700 1.00 81.81 71 SER A C 1
ATOM 526 O O . SER A 1 71 ? 6.132 -21.631 -49.556 1.00 81.81 71 SER A O 1
ATOM 528 N N . GLN A 1 72 ? 8.072 -20.858 -48.722 1.00 78.25 72 GLN A N 1
ATOM 529 C CA . GLN A 1 72 ? 7.952 -21.472 -47.401 1.00 78.25 72 GLN A CA 1
ATOM 530 C C . GLN A 1 72 ? 7.909 -20.390 -46.321 1.00 78.25 72 GLN A C 1
ATOM 532 O O . GLN A 1 72 ? 8.920 -20.019 -45.729 1.00 78.25 72 GLN A O 1
ATOM 537 N N . ALA A 1 73 ? 6.710 -19.873 -46.053 1.00 74.25 73 ALA A N 1
ATOM 538 C CA . ALA A 1 73 ? 6.506 -18.976 -44.923 1.00 74.25 73 ALA A CA 1
ATOM 539 C C . ALA A 1 73 ? 6.606 -19.754 -43.592 1.00 74.25 73 ALA A C 1
ATOM 541 O O . ALA A 1 73 ? 6.044 -20.850 -43.485 1.00 74.25 73 ALA A O 1
ATOM 542 N N . PRO A 1 74 ? 7.282 -19.211 -42.561 1.00 79.25 74 PRO A N 1
ATOM 543 C CA . PRO A 1 74 ? 7.312 -19.835 -41.244 1.00 79.25 74 PRO A CA 1
ATOM 544 C C . PRO A 1 74 ? 5.904 -19.875 -40.620 1.00 79.25 74 PRO A C 1
ATOM 546 O O . PRO A 1 74 ? 5.080 -18.998 -40.897 1.00 79.25 74 PRO A O 1
ATOM 549 N N . PRO A 1 75 ? 5.607 -20.866 -39.757 1.00 85.00 75 PRO A N 1
ATOM 550 C CA . PRO A 1 75 ? 4.327 -20.931 -39.061 1.00 85.00 75 PRO A CA 1
ATOM 551 C C . PRO A 1 75 ? 4.131 -19.713 -38.147 1.00 85.00 75 PRO A C 1
ATOM 553 O O . PRO A 1 75 ? 5.089 -19.169 -37.594 1.00 85.00 75 PRO A O 1
ATOM 556 N N . LEU A 1 76 ? 2.872 -19.300 -37.967 1.00 85.75 76 LEU A N 1
ATOM 557 C CA . LEU A 1 76 ? 2.521 -18.158 -37.121 1.00 85.75 76 LEU A CA 1
ATOM 558 C C . LEU A 1 76 ? 2.969 -18.386 -35.663 1.00 85.75 76 LEU A C 1
ATOM 560 O O . LEU A 1 76 ? 2.781 -19.485 -35.128 1.00 85.75 76 LEU A O 1
ATOM 564 N N . PRO A 1 77 ? 3.526 -17.361 -34.990 1.00 86.94 77 PRO A N 1
ATOM 565 C CA . PRO A 1 77 ? 3.878 -17.465 -33.583 1.00 86.94 77 PRO A CA 1
ATOM 566 C C . PRO A 1 77 ? 2.622 -17.611 -32.721 1.00 86.94 77 PRO A C 1
ATOM 568 O O . PRO A 1 77 ? 1.544 -17.113 -33.054 1.00 86.94 77 PRO A O 1
ATOM 571 N N . LYS A 1 78 ? 2.769 -18.277 -31.573 1.00 89.06 78 LYS A N 1
ATOM 572 C CA . LYS A 1 78 ? 1.689 -18.370 -30.586 1.00 89.06 78 LYS A CA 1
ATOM 573 C C . LYS A 1 78 ? 1.403 -16.985 -30.012 1.00 89.06 78 LYS A C 1
ATOM 575 O O . LYS A 1 78 ? 2.330 -16.274 -29.624 1.00 89.06 78 LYS A O 1
ATOM 580 N N . ALA A 1 79 ? 0.124 -16.631 -29.938 1.00 90.88 79 ALA A N 1
ATOM 581 C CA . ALA A 1 79 ? -0.293 -15.395 -29.296 1.00 90.88 79 ALA A CA 1
ATOM 582 C C . ALA A 1 79 ? 0.028 -15.443 -27.787 1.00 90.88 79 ALA A C 1
ATOM 584 O O . ALA A 1 79 ? -0.144 -16.497 -27.164 1.00 90.88 79 ALA A O 1
ATOM 585 N N . PRO A 1 80 ? 0.503 -14.333 -27.193 1.00 93.12 80 PRO A N 1
ATOM 586 C CA . PRO A 1 80 ? 0.650 -14.234 -25.748 1.00 93.12 80 PRO A CA 1
ATOM 587 C C . PRO A 1 80 ? -0.721 -14.299 -25.063 1.00 93.12 80 PRO A C 1
ATOM 589 O O . PRO A 1 80 ? -1.746 -13.984 -25.667 1.00 93.12 80 PRO A O 1
ATOM 592 N N . MET A 1 81 ? -0.732 -14.694 -23.788 1.00 92.75 81 MET A N 1
ATOM 593 C CA . MET A 1 81 ? -1.943 -14.627 -22.970 1.00 92.75 81 MET A CA 1
ATOM 594 C C . MET A 1 81 ? -2.394 -13.175 -22.792 1.00 92.75 81 MET A C 1
ATOM 596 O O . MET A 1 81 ? -1.573 -12.255 -22.767 1.00 92.75 81 MET A O 1
ATOM 600 N N . GLU A 1 82 ? -3.702 -12.983 -22.640 1.00 93.50 82 GLU A N 1
ATOM 601 C CA . GLU A 1 82 ? -4.264 -11.671 -22.337 1.00 93.50 82 GLU A CA 1
ATOM 602 C C . GLU A 1 82 ? -3.790 -11.168 -20.967 1.00 93.50 82 GLU A C 1
ATOM 604 O O . GLU A 1 82 ? -3.556 -11.941 -20.035 1.00 93.50 82 GLU A O 1
ATOM 609 N N . ALA A 1 83 ? -3.630 -9.850 -20.847 1.00 93.50 83 ALA A N 1
ATOM 610 C CA . ALA A 1 83 ? -3.171 -9.234 -19.612 1.00 93.50 83 ALA A CA 1
ATOM 611 C C . ALA A 1 83 ? -4.265 -9.291 -18.531 1.00 93.50 83 ALA A C 1
ATOM 613 O O . ALA A 1 83 ? -5.373 -8.801 -18.735 1.00 93.50 83 ALA A O 1
ATOM 614 N N . SER A 1 84 ? -3.926 -9.823 -17.354 1.00 94.69 84 SER A N 1
ATOM 615 C CA . SER A 1 84 ? -4.793 -9.843 -16.168 1.00 94.69 84 SER A CA 1
ATOM 616 C C . SER A 1 84 ? -4.073 -9.270 -14.949 1.00 94.69 84 SER A C 1
ATOM 618 O O . SER A 1 84 ? -2.856 -9.409 -14.831 1.00 94.69 84 SER A O 1
ATOM 620 N N . VAL A 1 85 ? -4.816 -8.671 -14.016 1.00 94.56 85 VAL A N 1
ATOM 621 C CA . VAL A 1 85 ? -4.271 -8.117 -12.767 1.00 94.56 85 VAL A CA 1
ATOM 622 C C . VAL A 1 85 ? -4.629 -9.029 -11.596 1.00 94.56 85 VAL A C 1
ATOM 624 O O . VAL A 1 85 ? -5.803 -9.323 -11.385 1.00 94.56 85 VAL A O 1
ATOM 627 N N . GLN A 1 86 ? -3.627 -9.437 -10.816 1.00 92.06 86 GLN A N 1
ATOM 628 C CA . GLN A 1 86 ? -3.808 -10.189 -9.572 1.00 92.06 86 GLN A CA 1
ATOM 629 C C . GLN A 1 86 ? -3.405 -9.312 -8.377 1.00 92.06 86 GLN A C 1
ATOM 631 O O . GLN A 1 86 ? -2.214 -9.060 -8.184 1.00 92.06 86 GLN A O 1
ATOM 636 N N . PRO A 1 87 ? -4.367 -8.787 -7.597 1.00 91.19 87 PRO A N 1
ATOM 637 C CA . PRO A 1 87 ? -4.054 -7.989 -6.420 1.00 91.19 87 PRO A CA 1
ATOM 638 C C . PRO A 1 87 ? -3.554 -8.878 -5.276 1.00 91.19 87 PRO A C 1
ATOM 640 O O . PRO A 1 87 ? -4.096 -9.953 -5.030 1.00 91.19 87 PRO A O 1
ATOM 643 N N . HIS A 1 88 ? -2.556 -8.398 -4.536 1.00 88.50 88 HIS A N 1
ATOM 644 C CA . HIS A 1 88 ? -2.075 -9.023 -3.305 1.00 88.50 88 HIS A CA 1
ATOM 645 C C . HIS A 1 88 ? -1.672 -7.950 -2.286 1.00 88.50 88 HIS A C 1
ATOM 647 O O . HIS A 1 88 ? -1.457 -6.785 -2.633 1.00 88.50 88 HIS A O 1
ATOM 653 N N . TRP A 1 89 ? -1.573 -8.334 -1.013 1.00 86.94 89 TRP A N 1
ATOM 654 C CA . TRP A 1 89 ? -1.122 -7.428 0.040 1.00 86.94 89 TRP A CA 1
ATOM 655 C C . TRP A 1 89 ? 0.393 -7.233 -0.039 1.00 86.94 89 TRP A C 1
ATOM 657 O O . TRP A 1 89 ? 1.164 -8.166 0.188 1.00 86.94 89 TRP A O 1
ATOM 667 N N . LEU A 1 90 ? 0.823 -6.004 -0.324 1.00 88.75 90 LEU A N 1
ATOM 668 C CA . LEU A 1 90 ? 2.235 -5.621 -0.259 1.00 88.75 90 LEU A CA 1
ATOM 669 C C . LEU A 1 90 ? 2.674 -5.317 1.179 1.00 88.75 90 LEU A C 1
ATOM 671 O O . LEU A 1 90 ? 3.794 -5.638 1.558 1.00 88.75 90 LEU A O 1
ATOM 675 N N . ALA A 1 91 ? 1.806 -4.698 1.979 1.00 85.00 91 ALA A N 1
ATOM 676 C CA . ALA A 1 91 ? 2.086 -4.367 3.371 1.00 85.00 91 ALA A CA 1
ATOM 677 C C . ALA A 1 91 ? 0.797 -4.288 4.199 1.00 85.00 91 ALA A C 1
ATOM 679 O O . ALA A 1 91 ? -0.243 -3.871 3.690 1.00 85.00 91 ALA A O 1
ATOM 680 N N . ILE A 1 92 ? 0.894 -4.658 5.475 1.00 83.31 92 ILE A N 1
ATOM 681 C CA . ILE A 1 92 ? -0.141 -4.521 6.505 1.00 83.31 92 ILE A CA 1
ATOM 682 C C . ILE A 1 92 ? 0.512 -3.786 7.678 1.00 83.31 92 ILE A C 1
ATOM 684 O O . ILE A 1 92 ? 1.547 -4.229 8.173 1.00 83.31 92 ILE A O 1
ATOM 688 N N . ASP A 1 93 ? -0.033 -2.629 8.065 1.00 79.44 93 ASP A N 1
ATOM 689 C CA . ASP A 1 93 ? 0.511 -1.764 9.129 1.00 79.44 93 ASP A CA 1
ATOM 690 C C . ASP A 1 93 ? 2.029 -1.478 8.993 1.00 79.44 93 ASP A C 1
ATOM 692 O O . ASP A 1 93 ? 2.779 -1.412 9.965 1.00 79.44 93 ASP A O 1
ATOM 696 N N . GLY A 1 94 ? 2.502 -1.323 7.749 1.00 78.56 94 GLY A N 1
ATOM 697 C CA . GLY A 1 94 ? 3.908 -1.039 7.429 1.00 78.56 94 GLY A CA 1
ATOM 698 C C . GLY A 1 94 ? 4.834 -2.260 7.396 1.00 78.56 94 GLY A C 1
ATOM 699 O O . GLY A 1 94 ? 5.991 -2.125 6.997 1.00 78.56 94 GLY A O 1
ATOM 700 N N . ALA A 1 95 ? 4.344 -3.452 7.745 1.00 80.12 95 ALA A N 1
ATOM 701 C CA . ALA A 1 95 ? 5.079 -4.706 7.623 1.00 80.12 95 ALA A CA 1
ATOM 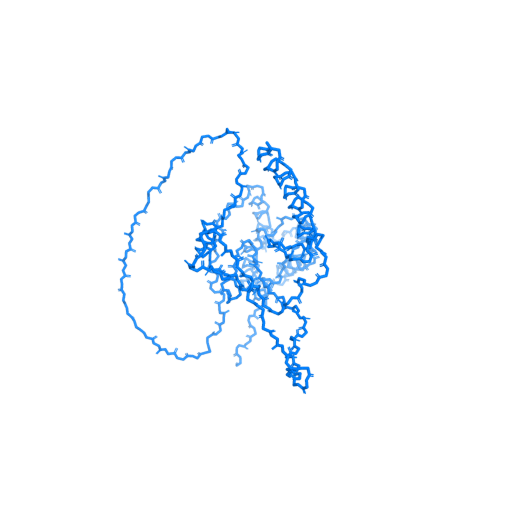702 C C . ALA A 1 95 ? 4.688 -5.451 6.339 1.00 80.12 95 ALA A C 1
ATOM 704 O O . ALA A 1 95 ? 3.508 -5.608 6.029 1.00 80.12 95 ALA A O 1
ATOM 705 N N . GLN A 1 96 ? 5.677 -5.939 5.590 1.00 83.00 96 GLN A N 1
ATOM 706 C CA . GLN A 1 96 ? 5.434 -6.766 4.408 1.00 83.00 96 GLN A CA 1
ATOM 707 C C . GLN A 1 96 ? 5.119 -8.209 4.840 1.00 83.00 96 GLN A C 1
ATOM 709 O O . GLN A 1 96 ? 5.970 -8.837 5.478 1.00 83.00 96 GLN A O 1
ATOM 714 N N . PRO A 1 97 ? 3.932 -8.760 4.519 1.00 84.25 97 PRO A N 1
ATOM 715 C CA . PRO A 1 97 ? 3.613 -10.139 4.858 1.00 84.25 97 PRO A CA 1
ATOM 716 C C . PRO A 1 97 ? 4.486 -11.100 4.045 1.00 84.25 97 PRO A C 1
ATOM 718 O O . PRO A 1 97 ? 4.777 -10.855 2.872 1.00 84.25 97 PRO A O 1
ATOM 721 N N . ALA A 1 98 ? 4.886 -12.210 4.665 1.00 82.75 98 ALA A N 1
ATOM 722 C CA . ALA A 1 98 ? 5.730 -13.232 4.050 1.00 82.75 98 ALA A CA 1
ATOM 723 C C . ALA A 1 98 ? 4.921 -14.142 3.103 1.00 82.75 98 ALA A C 1
ATOM 725 O O . ALA A 1 98 ? 4.732 -15.325 3.378 1.00 82.75 98 ALA A O 1
ATOM 726 N N . THR A 1 99 ? 4.409 -13.582 2.006 1.00 81.25 99 THR A N 1
ATOM 727 C CA . THR A 1 99 ? 3.760 -14.341 0.924 1.00 81.25 99 THR A CA 1
ATOM 728 C C . THR A 1 99 ? 4.756 -14.655 -0.195 1.00 81.25 99 THR A C 1
ATOM 730 O O . THR A 1 99 ? 5.827 -14.050 -0.266 1.00 81.25 99 THR A O 1
ATOM 733 N N . ALA A 1 100 ? 4.426 -15.600 -1.079 1.00 84.00 100 ALA A N 1
ATOM 734 C CA . ALA A 1 100 ? 5.306 -15.994 -2.184 1.00 84.00 100 ALA A CA 1
ATOM 735 C C . ALA A 1 100 ? 5.586 -14.836 -3.166 1.00 84.00 100 ALA A C 1
ATOM 737 O O . ALA A 1 100 ? 6.666 -14.762 -3.753 1.00 84.00 100 ALA A O 1
ATOM 738 N N . GLU A 1 101 ? 4.633 -13.915 -3.311 1.00 87.69 101 GLU A N 1
ATOM 739 C CA . GLU A 1 101 ? 4.703 -12.730 -4.172 1.00 87.69 101 GLU A CA 1
ATOM 740 C C . GLU A 1 101 ? 5.594 -11.626 -3.579 1.00 87.69 101 GLU A C 1
ATOM 742 O O . GLU A 1 101 ? 6.126 -10.785 -4.306 1.00 87.69 101 GLU A O 1
ATOM 747 N N . ASN A 1 102 ? 5.794 -11.630 -2.258 1.00 87.62 102 ASN A N 1
ATOM 748 C CA . ASN A 1 102 ? 6.566 -10.628 -1.534 1.00 87.62 102 ASN A CA 1
ATOM 749 C C . ASN A 1 102 ? 8.022 -11.082 -1.344 1.00 87.62 102 ASN A C 1
ATOM 751 O O . ASN A 1 102 ? 8.334 -11.961 -0.541 1.00 87.62 102 ASN A O 1
ATOM 755 N N . ALA A 1 103 ? 8.954 -10.457 -2.072 1.00 79.75 103 ALA A N 1
ATOM 756 C CA . ALA A 1 103 ? 10.377 -10.774 -1.951 1.00 79.75 103 ALA A CA 1
ATOM 757 C C . ALA A 1 103 ? 10.926 -10.438 -0.544 1.00 79.75 103 ALA A C 1
ATOM 759 O O . ALA A 1 103 ? 10.660 -9.354 -0.027 1.00 79.75 103 ALA A O 1
ATOM 760 N N . PRO A 1 104 ? 11.770 -11.298 0.063 1.00 73.75 104 PRO A N 1
ATOM 761 C CA . PRO A 1 104 ? 12.363 -11.004 1.364 1.00 73.75 104 PRO A CA 1
ATOM 762 C C . PRO A 1 104 ? 13.351 -9.832 1.262 1.00 73.75 104 PRO A C 1
ATOM 764 O O . PRO A 1 104 ? 14.137 -9.755 0.314 1.00 73.75 104 PRO A O 1
ATOM 767 N N . ALA A 1 105 ? 13.377 -8.959 2.276 1.00 65.25 105 ALA A N 1
ATOM 768 C CA . ALA A 1 105 ? 14.151 -7.708 2.293 1.00 65.25 105 ALA A CA 1
ATOM 769 C C . ALA A 1 105 ? 15.638 -7.860 1.899 1.00 65.25 105 ALA A C 1
ATOM 771 O O . ALA A 1 105 ? 16.205 -7.002 1.222 1.00 65.25 105 ALA A O 1
ATOM 772 N N . ARG A 1 106 ? 16.270 -8.991 2.245 1.00 61.53 106 ARG A N 1
ATOM 773 C CA . ARG A 1 106 ? 17.668 -9.298 1.890 1.00 61.53 106 ARG A CA 1
ATOM 774 C C . ARG A 1 106 ? 17.900 -9.424 0.378 1.00 61.53 106 ARG A C 1
ATOM 776 O O . ARG A 1 106 ? 18.979 -9.095 -0.105 1.00 61.53 106 ARG A O 1
ATOM 783 N N . ARG A 1 107 ? 16.895 -9.881 -0.374 1.00 57.97 107 ARG A N 1
ATOM 784 C CA . ARG A 1 107 ? 16.969 -10.049 -1.833 1.00 57.97 107 ARG A CA 1
ATOM 785 C C . ARG A 1 107 ? 16.893 -8.698 -2.555 1.00 57.97 107 ARG A C 1
ATOM 787 O O . ARG A 1 107 ? 17.536 -8.528 -3.582 1.00 57.97 107 ARG A O 1
ATOM 794 N N . VAL A 1 108 ? 16.184 -7.722 -1.981 1.00 59.22 108 VAL A N 1
ATOM 795 C CA . VAL A 1 108 ? 16.075 -6.357 -2.527 1.00 59.22 108 VAL A CA 1
ATOM 796 C C . VAL A 1 108 ? 17.400 -5.600 -2.416 1.00 59.22 108 VAL A C 1
ATOM 798 O O . VAL A 1 108 ? 17.792 -4.930 -3.365 1.00 59.22 108 VAL A O 1
ATOM 801 N N . ALA A 1 109 ? 18.123 -5.733 -1.299 1.00 57.81 109 ALA A N 1
ATOM 802 C CA . ALA A 1 109 ? 19.429 -5.090 -1.128 1.00 57.81 109 ALA A CA 1
ATOM 803 C C . ALA A 1 109 ? 20.452 -5.564 -2.180 1.00 57.81 109 ALA A C 1
ATOM 805 O O . ALA A 1 109 ? 21.080 -4.741 -2.837 1.00 57.81 109 ALA A O 1
ATOM 806 N N . ALA A 1 110 ? 20.526 -6.876 -2.427 1.00 58.91 110 ALA A N 1
ATOM 807 C CA . ALA A 1 110 ? 21.465 -7.455 -3.390 1.00 58.91 110 ALA A CA 1
ATOM 808 C C . ALA A 1 110 ? 21.189 -7.050 -4.855 1.00 58.91 110 ALA A C 1
ATOM 810 O O . ALA A 1 110 ? 22.119 -6.910 -5.643 1.00 58.91 110 ALA A O 1
ATOM 811 N N . VAL A 1 111 ? 19.922 -6.836 -5.234 1.00 59.31 111 VAL A N 1
ATOM 812 C CA . VAL A 1 111 ? 19.557 -6.379 -6.592 1.00 59.31 111 VAL A CA 1
ATOM 813 C C . VAL A 1 111 ? 19.893 -4.894 -6.797 1.00 59.31 111 VAL A C 1
ATOM 815 O O . VAL A 1 111 ? 20.240 -4.484 -7.907 1.00 59.31 111 VAL A O 1
ATOM 818 N N . ARG A 1 112 ? 19.841 -4.078 -5.735 1.00 54.16 112 ARG A N 1
ATOM 819 C CA . ARG A 1 112 ? 20.196 -2.650 -5.805 1.00 54.16 112 ARG A CA 1
ATOM 820 C C . ARG A 1 112 ? 21.686 -2.432 -6.053 1.00 54.16 112 ARG A C 1
ATOM 822 O O . ARG A 1 112 ? 22.016 -1.520 -6.800 1.00 54.16 112 ARG A O 1
ATOM 829 N N . ASP A 1 113 ? 22.547 -3.297 -5.525 1.00 53.59 113 ASP A N 1
ATOM 830 C CA . ASP A 1 113 ? 23.994 -3.234 -5.777 1.00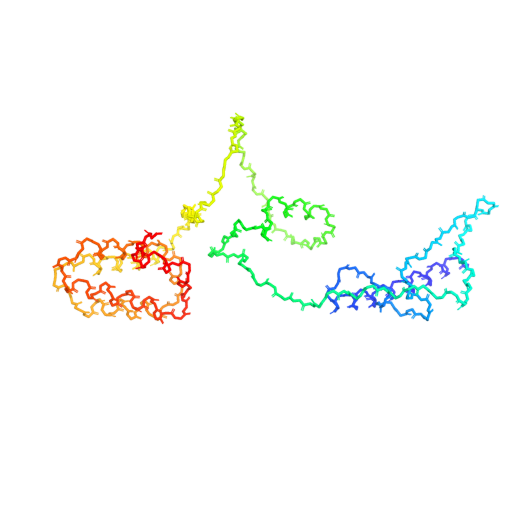 53.59 113 ASP A CA 1
ATOM 831 C C . ASP A 1 113 ? 24.372 -3.664 -7.209 1.00 53.59 113 ASP A C 1
ATOM 833 O O . ASP A 1 113 ? 25.424 -3.283 -7.717 1.00 53.59 113 ASP A O 1
ATOM 837 N N . ALA A 1 114 ? 23.498 -4.409 -7.896 1.00 53.19 114 ALA A N 1
ATOM 838 C CA . ALA A 1 114 ? 23.697 -4.851 -9.279 1.00 53.19 114 ALA A CA 1
ATOM 839 C C . ALA A 1 114 ? 23.171 -3.861 -10.338 1.00 53.19 114 ALA A C 1
ATOM 841 O O . ALA A 1 114 ? 23.425 -4.036 -11.530 1.00 53.19 114 ALA A O 1
ATOM 842 N N . THR A 1 115 ? 22.439 -2.819 -9.932 1.00 41.06 115 THR A N 1
ATOM 843 C CA . THR A 1 115 ? 21.895 -1.806 -10.849 1.00 41.06 115 THR A CA 1
ATOM 844 C C . THR A 1 115 ? 22.700 -0.514 -10.684 1.00 41.06 115 THR A C 1
ATOM 846 O O . THR A 1 115 ? 22.761 -0.011 -9.562 1.00 41.06 115 THR A O 1
ATOM 849 N N . PRO A 1 116 ? 23.296 0.089 -11.735 1.00 40.94 116 PRO A N 1
ATOM 850 C CA . PRO A 1 116 ? 23.982 1.372 -11.601 1.00 40.94 116 PRO A CA 1
ATOM 851 C C . PRO A 1 116 ? 22.941 2.483 -11.415 1.00 40.94 116 PRO A C 1
ATOM 853 O O . PRO A 1 116 ? 22.539 3.172 -12.352 1.00 40.94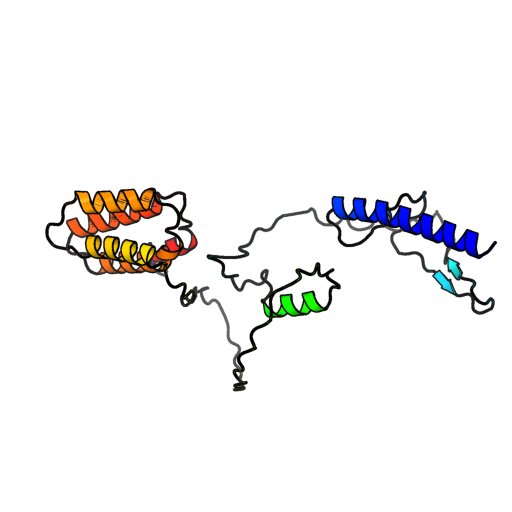 116 PRO A O 1
ATOM 856 N N . SER A 1 117 ? 22.447 2.633 -10.189 1.00 39.25 117 SER A N 1
ATOM 857 C CA . SER A 1 117 ? 21.523 3.695 -9.829 1.00 39.25 117 SER A CA 1
ATOM 858 C C . SER A 1 117 ? 22.316 4.986 -9.653 1.00 39.25 117 SER A C 1
ATOM 860 O O . SER A 1 117 ? 23.179 5.100 -8.784 1.00 39.25 117 SER A O 1
ATOM 862 N N . ARG A 1 118 ? 22.006 5.962 -10.507 1.00 46.03 118 ARG A N 1
ATOM 863 C CA . ARG A 1 118 ? 22.505 7.340 -10.501 1.00 46.03 118 ARG A CA 1
ATOM 864 C C . ARG A 1 118 ? 22.219 7.969 -9.129 1.00 46.03 118 ARG A C 1
ATOM 866 O O . ARG A 1 118 ? 21.108 8.424 -8.873 1.00 46.03 118 ARG A O 1
ATOM 873 N N . GLN A 1 119 ? 23.200 7.946 -8.228 1.00 39.38 119 GLN A N 1
ATOM 874 C CA . GLN A 1 119 ? 23.120 8.653 -6.953 1.00 39.38 119 GLN A CA 1
ATOM 875 C C . GLN A 1 119 ? 23.172 10.158 -7.233 1.00 39.38 119 GLN A C 1
ATOM 877 O O . GLN A 1 119 ? 24.202 10.692 -7.642 1.00 39.38 119 GLN A O 1
ATOM 882 N N . ALA A 1 120 ? 22.052 10.847 -7.025 1.00 36.28 120 ALA A N 1
ATOM 883 C CA . ALA A 1 120 ? 22.081 12.272 -6.743 1.00 36.28 120 ALA A CA 1
ATOM 884 C C . ALA A 1 120 ? 22.607 12.435 -5.311 1.00 36.28 120 ALA A C 1
ATOM 886 O O . ALA A 1 120 ? 22.006 11.930 -4.365 1.00 36.28 120 ALA A O 1
ATOM 887 N N . MET A 1 121 ? 23.756 13.089 -5.170 1.00 31.41 121 MET A N 1
ATOM 888 C CA . MET A 1 121 ? 24.324 13.465 -3.879 1.00 31.41 121 MET A CA 1
ATOM 889 C C . MET A 1 121 ? 23.423 14.499 -3.190 1.00 31.41 121 MET A C 1
ATOM 891 O O . MET A 1 121 ? 23.159 15.539 -3.795 1.00 31.41 121 MET A O 1
ATOM 895 N N . PRO A 1 122 ? 23.036 14.321 -1.917 1.00 37.34 122 PRO A N 1
ATOM 896 C CA . PRO A 1 122 ? 22.891 15.445 -1.016 1.00 37.34 122 PRO A CA 1
ATOM 897 C C . PRO A 1 122 ? 24.232 15.665 -0.308 1.00 37.34 122 PRO A C 1
ATOM 899 O O . PRO A 1 122 ? 24.754 14.792 0.386 1.00 37.34 122 PRO A O 1
ATOM 902 N N . ALA A 1 123 ? 24.810 16.844 -0.516 1.00 34.47 123 ALA A N 1
ATOM 903 C CA . ALA A 1 123 ? 25.919 17.320 0.288 1.00 34.47 123 ALA A CA 1
ATOM 904 C C . ALA A 1 123 ? 25.452 17.525 1.740 1.00 34.47 123 ALA A C 1
ATOM 906 O O . ALA A 1 123 ? 24.447 18.189 1.978 1.00 34.47 123 ALA A O 1
ATOM 907 N N . GLY A 1 124 ? 26.225 16.997 2.693 1.00 38.22 124 GLY A N 1
ATOM 908 C CA . GLY A 1 124 ? 26.244 17.469 4.078 1.00 38.22 124 GLY A CA 1
ATOM 909 C C . GLY A 1 124 ? 25.330 16.750 5.072 1.00 38.22 124 GLY A C 1
ATOM 910 O O . GLY A 1 124 ? 24.337 17.317 5.506 1.00 38.22 124 GLY A O 1
ATOM 911 N N . ALA A 1 125 ? 25.730 15.561 5.531 1.00 33.44 125 ALA A N 1
ATOM 912 C CA . ALA A 1 125 ? 25.531 15.126 6.920 1.00 33.44 125 ALA A CA 1
ATOM 913 C C . ALA A 1 125 ? 26.463 13.939 7.223 1.00 33.44 125 ALA A C 1
ATOM 915 O O . ALA A 1 125 ? 26.497 12.959 6.483 1.00 33.44 125 ALA A O 1
ATOM 916 N N . ALA A 1 126 ? 27.261 14.060 8.283 1.00 33.78 126 ALA A N 1
ATOM 917 C CA . ALA A 1 126 ? 28.267 13.084 8.696 1.00 33.78 126 ALA A CA 1
ATOM 918 C C . ALA A 1 126 ? 27.653 11.723 9.108 1.00 33.78 126 ALA A C 1
ATOM 920 O O . ALA A 1 126 ? 26.578 11.708 9.712 1.00 33.78 126 ALA A O 1
ATOM 921 N N . PRO A 1 127 ? 28.330 10.582 8.865 1.00 33.53 127 PRO A N 1
ATOM 922 C CA . PRO A 1 127 ? 27.880 9.283 9.351 1.00 33.53 127 PRO A CA 1
ATOM 923 C C . PRO A 1 127 ? 28.350 9.031 10.794 1.00 33.53 127 PRO A C 1
ATOM 925 O O . PRO A 1 127 ? 29.545 9.059 11.087 1.00 33.53 127 PRO A O 1
ATOM 928 N N . LEU A 1 128 ? 27.398 8.748 11.689 1.00 31.41 128 LEU A N 1
ATOM 929 C CA . LEU A 1 128 ? 27.647 8.154 13.008 1.00 31.41 128 LEU A CA 1
ATOM 930 C C . LEU A 1 128 ? 27.838 6.624 12.877 1.00 31.41 128 LEU A C 1
ATOM 932 O O . LEU A 1 128 ? 27.291 6.018 11.953 1.00 31.41 128 LEU A O 1
ATOM 936 N N . PRO A 1 129 ? 28.636 5.988 13.757 1.00 36.00 129 PRO A N 1
ATOM 937 C CA . PRO A 1 129 ? 29.245 4.688 13.490 1.00 36.00 129 PRO A CA 1
ATOM 938 C C . PRO A 1 129 ? 28.322 3.488 13.734 1.00 36.00 129 PRO A C 1
ATOM 940 O O . PRO A 1 129 ? 27.489 3.467 14.639 1.00 36.00 129 PRO A O 1
ATOM 943 N N . ALA A 1 130 ? 28.564 2.449 12.934 1.00 31.95 130 ALA A N 1
ATOM 944 C CA . ALA A 1 130 ? 27.978 1.122 13.028 1.00 31.95 130 ALA A CA 1
ATOM 945 C C . ALA A 1 130 ? 28.229 0.465 14.398 1.00 31.95 130 ALA A C 1
ATOM 947 O O . ALA A 1 130 ? 29.374 0.231 14.796 1.00 31.95 130 ALA A O 1
ATOM 948 N N . ALA A 1 131 ? 27.149 0.097 15.088 1.00 30.17 131 ALA A N 1
ATOM 949 C CA . ALA A 1 131 ? 27.208 -0.781 16.247 1.00 30.17 131 ALA A CA 1
ATOM 950 C C . ALA A 1 131 ? 27.328 -2.244 15.787 1.00 30.17 131 ALA A C 1
ATOM 952 O O . ALA A 1 131 ? 26.422 -2.814 15.182 1.00 30.17 131 ALA A O 1
ATOM 953 N N . ARG A 1 132 ? 28.486 -2.837 16.089 1.00 30.77 132 ARG A N 1
ATOM 954 C CA . ARG A 1 132 ? 28.756 -4.280 16.097 1.00 30.77 132 ARG A CA 1
ATOM 955 C C . ARG A 1 132 ? 27.739 -5.024 16.975 1.00 30.77 132 ARG A C 1
ATOM 957 O O . ARG A 1 132 ? 27.608 -4.700 18.149 1.00 30.77 132 ARG A O 1
ATOM 964 N N . ALA A 1 133 ? 27.167 -6.108 16.458 1.00 30.33 133 ALA A N 1
ATOM 965 C CA . ALA A 1 133 ? 26.710 -7.250 17.253 1.00 30.33 133 ALA A CA 1
ATOM 966 C C . ALA A 1 133 ? 26.951 -8.532 16.435 1.00 30.33 133 ALA A C 1
ATOM 968 O O . ALA A 1 133 ? 26.691 -8.558 15.234 1.00 30.33 133 ALA A O 1
ATOM 969 N N . GLY A 1 134 ? 27.583 -9.527 17.065 1.00 28.19 134 GLY A N 1
ATOM 970 C CA . GLY A 1 134 ? 28.281 -10.640 16.415 1.00 28.19 134 GLY A CA 1
ATOM 971 C C . GLY A 1 134 ? 27.410 -11.808 15.926 1.00 28.19 134 GLY A C 1
ATOM 972 O O . GLY A 1 134 ? 26.185 -11.767 16.030 1.00 28.19 134 GLY A O 1
ATOM 973 N N . PRO A 1 135 ? 28.051 -12.862 15.385 1.00 30.91 135 PRO A N 1
ATOM 974 C CA . PRO A 1 135 ? 27.378 -14.018 14.817 1.00 30.91 135 PRO A CA 1
ATOM 975 C C . PRO A 1 135 ? 27.086 -15.055 15.910 1.00 30.91 135 PRO A C 1
ATOM 977 O O . PRO A 1 135 ? 27.974 -15.426 16.674 1.00 30.91 135 PRO A O 1
ATOM 980 N N . ALA A 1 136 ? 25.861 -15.570 15.950 1.00 28.22 136 ALA A N 1
ATOM 981 C CA . ALA A 1 136 ? 25.547 -16.810 16.646 1.00 28.22 136 ALA A CA 1
ATOM 982 C C . ALA A 1 136 ? 24.955 -17.780 15.623 1.00 28.22 136 ALA A C 1
ATOM 984 O O . ALA A 1 136 ? 23.821 -17.630 15.175 1.00 28.22 136 ALA A O 1
ATOM 985 N N . ALA A 1 137 ? 25.790 -18.730 15.213 1.00 28.05 137 ALA A N 1
ATOM 986 C CA . ALA A 1 137 ? 25.392 -19.919 14.490 1.00 28.05 137 ALA A CA 1
ATOM 987 C C . ALA A 1 137 ? 25.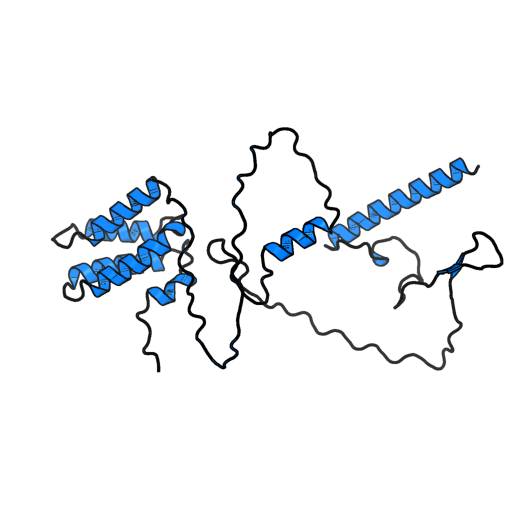007 -20.999 15.508 1.00 28.05 137 ALA A C 1
ATOM 989 O O . ALA A 1 137 ? 25.795 -21.310 16.398 1.00 28.05 137 ALA A O 1
ATOM 990 N N . THR A 1 138 ? 23.841 -21.609 15.329 1.00 27.81 138 THR A N 1
ATOM 991 C CA . THR A 1 138 ? 23.571 -22.987 15.748 1.00 27.81 138 THR A CA 1
ATOM 992 C C . THR A 1 138 ? 22.933 -23.711 14.569 1.00 27.81 138 THR A C 1
ATOM 994 O O . THR A 1 138 ? 22.063 -23.178 13.883 1.00 27.81 138 THR A O 1
ATOM 997 N N . ALA A 1 139 ? 23.466 -24.893 14.277 1.00 27.91 139 ALA A N 1
ATOM 998 C CA . ALA A 1 139 ? 23.170 -25.708 13.110 1.00 27.91 139 ALA A CA 1
ATOM 999 C C . ALA A 1 139 ? 22.284 -26.918 13.457 1.00 27.91 139 ALA A C 1
ATOM 1001 O O . ALA A 1 139 ? 22.380 -27.416 14.575 1.00 27.91 139 ALA A O 1
ATOM 1002 N N . ALA A 1 140 ? 21.585 -27.420 12.422 1.00 25.80 140 ALA A N 1
ATOM 1003 C CA . ALA A 1 140 ? 21.054 -28.787 12.218 1.00 25.80 140 ALA A CA 1
ATOM 1004 C C . ALA A 1 140 ? 19.875 -29.225 13.135 1.00 25.80 140 ALA A C 1
ATOM 1006 O O . ALA A 1 140 ? 19.849 -28.861 14.299 1.00 25.80 140 ALA A O 1
ATOM 1007 N N . ALA A 1 141 ? 18.852 -29.993 12.728 1.00 28.05 141 ALA A N 1
ATOM 1008 C CA . ALA A 1 141 ? 18.621 -30.865 11.571 1.00 28.05 141 ALA A CA 1
ATOM 1009 C C . ALA A 1 141 ? 17.101 -31.138 11.370 1.00 28.05 141 ALA A C 1
ATOM 1011 O O . ALA A 1 141 ? 16.341 -31.043 12.328 1.00 28.05 141 ALA A O 1
ATOM 1012 N N . ASP A 1 142 ? 16.736 -31.501 10.132 1.00 25.41 142 ASP A N 1
ATOM 1013 C CA . ASP A 1 142 ? 15.717 -32.459 9.647 1.00 25.41 142 ASP A CA 1
ATOM 1014 C C . ASP A 1 142 ? 14.280 -32.555 10.201 1.00 25.41 142 ASP A C 1
ATOM 1016 O O . ASP A 1 142 ? 14.027 -32.711 11.391 1.00 25.41 142 ASP A O 1
ATOM 1020 N N . GLY A 1 143 ? 13.339 -32.674 9.251 1.00 24.17 143 GLY A N 1
ATOM 1021 C CA . GLY A 1 143 ? 12.059 -33.359 9.448 1.00 24.17 143 GLY A CA 1
ATOM 1022 C C . GLY A 1 143 ? 10.935 -32.853 8.548 1.00 24.17 143 GLY A C 1
ATOM 1023 O O . GLY A 1 143 ? 10.231 -31.916 8.903 1.00 24.17 143 GLY A O 1
ATOM 1024 N N . ALA A 1 144 ? 10.745 -33.495 7.394 1.00 32.88 144 ALA A N 1
ATOM 1025 C CA . ALA A 1 144 ? 9.546 -33.359 6.577 1.00 32.88 144 ALA A CA 1
ATOM 1026 C C . ALA A 1 144 ? 8.352 -34.065 7.246 1.00 32.88 144 ALA A C 1
ATOM 1028 O O . ALA A 1 144 ? 8.457 -35.254 7.548 1.00 32.88 144 ALA A O 1
ATOM 1029 N N . HIS A 1 145 ? 7.215 -33.375 7.401 1.00 27.94 145 HIS A N 1
ATOM 1030 C CA . HIS A 1 145 ? 5.896 -34.012 7.399 1.00 27.94 145 HIS A CA 1
ATOM 1031 C C . HIS A 1 145 ? 4.773 -33.051 6.966 1.00 27.94 145 HIS A C 1
ATOM 1033 O O . HIS A 1 145 ? 4.933 -31.833 6.977 1.00 27.94 145 HIS A O 1
ATOM 1039 N N . ASP A 1 146 ? 3.691 -33.684 6.525 1.00 26.66 146 ASP A N 1
ATOM 1040 C CA . ASP A 1 146 ? 2.489 -33.230 5.828 1.00 26.66 146 ASP A CA 1
ATOM 1041 C C . ASP A 1 146 ? 1.721 -32.022 6.392 1.00 26.66 146 ASP A C 1
ATOM 1043 O O . ASP A 1 146 ? 1.656 -31.806 7.594 1.00 26.66 146 ASP A O 1
ATOM 1047 N N . GLY A 1 147 ? 0.995 -31.365 5.476 1.00 26.36 147 GLY A N 1
ATOM 1048 C CA . GLY A 1 147 ? -0.465 -31.250 5.587 1.00 26.36 147 GLY A CA 1
ATOM 1049 C C . GLY A 1 147 ? -1.060 -30.164 6.487 1.00 26.36 147 GLY A C 1
ATOM 1050 O O . GLY A 1 147 ? -1.110 -30.304 7.696 1.00 26.36 147 GLY A O 1
ATOM 1051 N N . ALA A 1 148 ? -1.678 -29.168 5.840 1.00 34.78 148 ALA A N 1
ATOM 1052 C CA . ALA A 1 148 ? -2.854 -28.444 6.336 1.00 34.78 148 ALA A CA 1
ATOM 1053 C C . ALA A 1 148 ? -2.774 -27.867 7.763 1.00 34.78 148 ALA A C 1
ATOM 1055 O O . ALA A 1 148 ? -3.625 -28.136 8.603 1.00 34.78 148 ALA A O 1
ATOM 1056 N N . GLU A 1 149 ? -1.822 -26.972 8.000 1.00 30.41 149 GLU A N 1
ATOM 1057 C CA . GLU A 1 149 ? -1.848 -26.121 9.185 1.00 30.41 149 GLU A CA 1
ATOM 1058 C C . GLU A 1 149 ? -2.313 -24.729 8.769 1.00 30.41 149 GLU A C 1
ATOM 1060 O O . GLU A 1 149 ? -1.710 -24.050 7.935 1.00 30.41 149 GLU A O 1
ATOM 1065 N N . THR A 1 150 ? -3.452 -24.343 9.338 1.00 30.36 150 THR A N 1
ATOM 1066 C CA . THR A 1 150 ? -3.973 -22.981 9.407 1.00 30.36 150 THR A CA 1
ATOM 1067 C C . THR A 1 150 ? -2.850 -21.948 9.371 1.00 30.36 150 THR A C 1
ATOM 1069 O O . THR A 1 150 ? -1.900 -22.033 10.150 1.00 30.36 150 THR A O 1
ATOM 1072 N N . HIS A 1 151 ? -2.972 -20.945 8.497 1.00 35.03 151 HIS A N 1
ATOM 1073 C CA . HIS A 1 151 ? -2.166 -19.727 8.556 1.00 35.03 151 HIS A CA 1
ATOM 1074 C C . HIS A 1 151 ? -2.530 -18.967 9.840 1.00 35.03 151 HIS A C 1
ATOM 1076 O O . HIS A 1 151 ? -3.174 -17.920 9.815 1.00 35.03 151 HIS A O 1
ATOM 1082 N N . SER A 1 152 ? -2.156 -19.531 10.987 1.00 27.67 152 SER A N 1
ATOM 1083 C CA . SER A 1 152 ? -2.116 -18.843 12.254 1.00 27.67 152 SER A CA 1
ATOM 1084 C C . SER A 1 152 ? -1.118 -17.726 12.053 1.00 27.67 152 SER A C 1
ATOM 1086 O O . SER A 1 152 ? 0.092 -17.938 11.966 1.00 27.67 152 SER A O 1
ATOM 1088 N N . LEU A 1 153 ? -1.670 -16.525 11.932 1.00 38.12 153 LEU A N 1
ATOM 1089 C CA . LEU A 1 153 ? -1.005 -15.262 12.163 1.00 38.12 153 LEU A CA 1
ATOM 1090 C C . LEU A 1 153 ? -0.473 -15.277 13.603 1.00 38.12 153 LEU A C 1
ATOM 1092 O O . LEU A 1 153 ? -0.907 -14.518 14.459 1.00 38.12 153 LEU A O 1
ATOM 1096 N N . ALA A 1 154 ? 0.555 -16.084 13.859 1.00 32.59 154 ALA A N 1
ATOM 1097 C CA . ALA A 1 154 ? 1.572 -15.800 14.852 1.00 32.59 154 ALA A CA 1
ATOM 1098 C C . ALA A 1 154 ? 2.411 -14.613 14.342 1.00 32.59 154 ALA A C 1
ATOM 1100 O O . ALA A 1 154 ? 3.639 -14.635 14.314 1.00 32.59 154 ALA A O 1
ATOM 1101 N N . ALA A 1 155 ? 1.722 -13.546 13.930 1.00 39.91 155 ALA A N 1
ATOM 1102 C CA . ALA A 1 155 ? 2.220 -12.196 13.965 1.00 39.91 155 ALA A CA 1
ATOM 1103 C C . ALA A 1 155 ? 2.327 -11.867 15.453 1.00 39.91 155 ALA A C 1
ATOM 1105 O O . ALA A 1 155 ? 1.456 -11.225 16.031 1.00 39.91 155 ALA A O 1
ATOM 1106 N N . GLY A 1 156 ? 3.355 -12.403 16.114 1.00 39.12 156 GLY A N 1
ATOM 1107 C CA . GLY A 1 156 ? 3.699 -11.957 17.450 1.00 39.12 156 GLY A CA 1
ATOM 1108 C C . GLY A 1 156 ? 3.954 -10.471 17.332 1.00 39.12 156 GLY A C 1
ATOM 1109 O O . GLY A 1 156 ? 4.989 -10.139 16.783 1.00 39.12 156 GLY A O 1
ATOM 1110 N N . LEU A 1 157 ? 2.995 -9.625 17.738 1.00 51.00 157 LEU A N 1
ATOM 1111 C CA . LEU A 1 157 ? 3.009 -8.168 17.566 1.00 51.00 157 LEU A CA 1
ATOM 1112 C C . LEU A 1 157 ? 4.425 -7.621 17.805 1.00 51.00 157 LEU A C 1
ATOM 1114 O O . LEU A 1 157 ? 4.829 -7.511 18.967 1.00 51.00 157 LEU A O 1
ATOM 1118 N N . PRO A 1 158 ? 5.189 -7.226 16.769 1.00 46.09 158 PRO A N 1
ATOM 1119 C CA . PRO A 1 158 ? 6.496 -6.657 16.991 1.00 46.09 158 PRO A CA 1
ATOM 1120 C C . PRO A 1 158 ? 6.556 -5.330 16.250 1.00 46.09 158 PRO A C 1
ATOM 1122 O O . PRO A 1 158 ? 7.428 -5.106 15.420 1.00 46.09 158 PRO A O 1
ATOM 1125 N N . LEU A 1 159 ? 5.625 -4.429 16.554 1.00 43.06 159 LEU A N 1
ATOM 1126 C CA . LEU A 1 159 ? 5.890 -3.017 16.359 1.00 43.06 159 LEU A CA 1
ATOM 1127 C C . LEU A 1 159 ? 5.838 -2.360 17.728 1.00 43.06 159 LEU A C 1
ATOM 1129 O O . LEU A 1 159 ? 4.814 -1.828 18.150 1.00 43.06 159 LEU A O 1
ATOM 1133 N N . ARG A 1 160 ? 6.987 -2.414 18.417 1.00 45.50 160 ARG A N 1
ATOM 1134 C CA . ARG A 1 160 ? 7.345 -1.509 19.517 1.00 45.50 160 ARG A CA 1
ATOM 1135 C C . ARG A 1 160 ? 7.444 -0.083 18.968 1.00 45.50 160 ARG A C 1
ATOM 1137 O O . ARG A 1 160 ? 8.502 0.534 19.011 1.00 45.50 160 ARG A O 1
ATOM 1144 N N . HIS A 1 161 ? 6.369 0.426 18.386 1.00 53.12 161 HIS A N 1
ATOM 1145 C CA . HIS A 1 161 ? 6.219 1.854 18.278 1.00 53.12 161 HIS A CA 1
ATOM 1146 C C . HIS A 1 161 ? 5.918 2.294 19.707 1.00 53.12 161 HIS A C 1
ATOM 1148 O O . HIS A 1 161 ? 4.937 1.871 20.316 1.00 53.12 161 HIS A O 1
ATOM 1154 N N . SER A 1 162 ? 6.827 3.050 20.306 1.00 60.22 162 SER A N 1
ATOM 1155 C CA . SER A 1 162 ? 6.448 3.874 21.440 1.00 60.22 162 SER A CA 1
ATOM 1156 C C . SER A 1 162 ? 5.274 4.720 20.956 1.00 60.22 162 SER A C 1
ATOM 1158 O O . SER A 1 162 ? 5.475 5.598 20.112 1.00 60.22 162 SER A O 1
ATOM 1160 N N . LEU A 1 163 ? 4.050 4.401 21.394 1.00 73.81 163 LEU A N 1
ATOM 1161 C CA . LEU A 1 163 ? 2.915 5.300 21.208 1.00 73.81 163 LEU A CA 1
ATOM 1162 C C . LEU A 1 163 ? 3.382 6.701 21.629 1.00 73.81 163 LEU A C 1
ATOM 1164 O O . LEU A 1 163 ? 4.011 6.801 22.686 1.00 73.81 163 LEU A O 1
ATOM 1168 N N . PRO A 1 164 ? 3.093 7.761 20.860 1.00 86.56 164 PRO A N 1
ATOM 1169 C CA . PRO A 1 164 ? 3.313 9.123 21.328 1.00 86.56 164 PRO A CA 1
ATOM 1170 C C . PRO A 1 164 ? 2.655 9.320 22.697 1.00 86.56 164 PRO A C 1
ATOM 1172 O O . PRO A 1 164 ? 1.580 8.764 22.933 1.00 86.56 164 PRO A O 1
ATOM 1175 N N . ASP A 1 165 ? 3.265 10.110 23.581 1.00 86.31 165 ASP A N 1
ATOM 1176 C CA . ASP A 1 165 ? 2.776 10.296 24.957 1.00 86.31 165 ASP A CA 1
ATOM 1177 C C . ASP A 1 165 ? 1.305 10.752 24.993 1.00 86.31 165 ASP A C 1
ATOM 1179 O O . ASP A 1 165 ? 0.517 10.278 25.808 1.00 86.31 165 ASP A O 1
ATOM 1183 N N . GLU A 1 166 ? 0.890 11.590 24.040 1.00 88.75 166 GLU A N 1
ATOM 1184 C CA . GLU A 1 166 ? -0.504 12.025 23.870 1.00 88.75 166 GLU A CA 1
ATOM 1185 C C . GLU A 1 166 ? -1.455 10.858 23.561 1.00 88.75 166 GLU A C 1
ATOM 1187 O O . GLU A 1 166 ? -2.549 10.761 24.118 1.00 88.75 166 GLU A O 1
ATOM 1192 N N . LEU A 1 167 ? -1.013 9.932 22.709 1.00 87.19 167 LEU A N 1
ATOM 1193 C CA . LEU A 1 167 ? -1.771 8.748 22.315 1.00 87.19 167 LEU A CA 1
ATOM 1194 C C . LEU A 1 167 ? -1.883 7.754 23.487 1.00 87.19 167 LEU A C 1
ATOM 1196 O O . LEU A 1 167 ? -2.907 7.092 23.650 1.00 87.19 167 LEU A O 1
ATOM 1200 N N . GLN A 1 168 ? -0.849 7.673 24.332 1.00 89.50 168 GLN A N 1
ATOM 1201 C CA . GLN A 1 168 ? -0.882 6.894 25.576 1.00 89.50 168 GLN A CA 1
ATOM 1202 C C . GLN A 1 168 ? -1.848 7.505 26.594 1.00 89.50 168 GLN A C 1
ATOM 1204 O O . GLN A 1 168 ? -2.643 6.784 27.190 1.00 89.50 168 GLN A O 1
ATOM 1209 N N . LEU A 1 169 ? -1.842 8.830 26.761 1.00 88.31 169 LEU A N 1
ATOM 1210 C CA . LEU A 1 169 ? -2.798 9.521 27.630 1.00 88.31 169 LEU A CA 1
ATOM 1211 C C . LEU A 1 169 ? -4.241 9.316 27.152 1.00 88.31 169 LEU A C 1
ATOM 1213 O O . LEU A 1 169 ? -5.136 9.093 27.971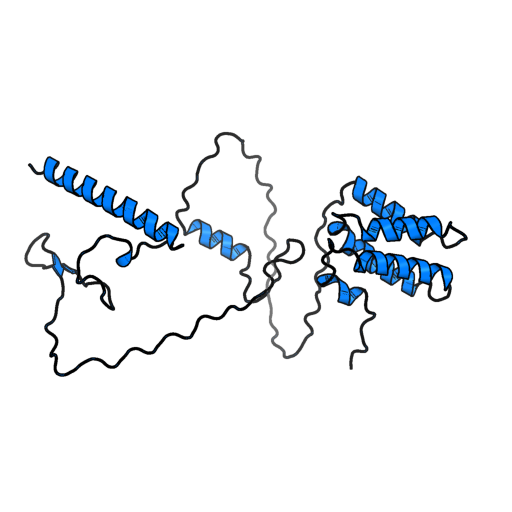 1.00 88.31 169 LEU A O 1
ATOM 1217 N N . TYR A 1 170 ? -4.465 9.332 25.835 1.00 89.38 170 TYR A N 1
ATOM 1218 C CA . TYR A 1 170 ? -5.757 8.994 25.245 1.00 89.38 170 TYR A CA 1
ATOM 1219 C C . TYR A 1 170 ? -6.143 7.535 25.533 1.00 89.38 170 TYR A C 1
ATOM 1221 O O . TYR A 1 170 ? -7.258 7.267 25.983 1.00 89.38 170 TYR A O 1
ATOM 1229 N N . PHE A 1 171 ? -5.212 6.587 25.370 1.00 89.12 171 PHE A N 1
ATOM 1230 C CA . PHE A 1 171 ? -5.433 5.178 25.714 1.00 89.12 171 PHE A CA 1
ATOM 1231 C C . PHE A 1 171 ? -5.826 5.007 27.178 1.00 89.12 171 PHE A C 1
ATOM 1233 O O . PHE A 1 171 ? -6.787 4.305 27.490 1.00 89.12 171 PHE A O 1
ATOM 1240 N N . ASP A 1 172 ? -5.105 5.671 28.076 1.00 89.19 172 ASP A N 1
ATOM 1241 C CA . ASP A 1 172 ? -5.357 5.627 29.507 1.00 89.19 172 ASP A CA 1
ATOM 1242 C C . ASP A 1 172 ? -6.719 6.226 29.857 1.00 89.19 172 ASP A C 1
ATOM 1244 O O . ASP A 1 172 ? -7.406 5.699 30.732 1.00 89.19 172 ASP A O 1
ATOM 1248 N N . MET A 1 173 ? -7.150 7.284 29.163 1.00 87.12 173 MET A N 1
ATOM 1249 C CA . MET A 1 173 ? -8.501 7.827 29.302 1.00 87.12 173 MET A CA 1
ATOM 1250 C C . MET A 1 173 ? -9.549 6.772 28.928 1.00 87.12 173 MET A C 1
ATOM 1252 O O . MET A 1 173 ? -10.416 6.463 29.748 1.00 87.12 173 MET A O 1
ATOM 1256 N N . VAL A 1 174 ? -9.435 6.163 27.743 1.00 87.94 174 VAL A N 1
ATOM 1257 C CA . VAL A 1 174 ? -10.357 5.116 27.271 1.00 87.94 174 VAL A CA 1
ATOM 1258 C C . VAL A 1 174 ? -10.366 3.932 28.241 1.00 87.94 174 VAL A C 1
ATOM 1260 O O . VAL A 1 174 ? -11.425 3.502 28.700 1.00 87.94 174 VAL A O 1
ATOM 1263 N N . ARG A 1 175 ? -9.189 3.455 28.649 1.00 88.31 175 ARG A N 1
ATOM 1264 C CA . ARG A 1 175 ? -9.032 2.359 29.608 1.00 88.31 175 ARG A CA 1
ATOM 1265 C C . ARG A 1 175 ? -9.685 2.673 30.950 1.00 88.31 175 ARG A C 1
ATOM 1267 O O . ARG A 1 175 ? -10.388 1.821 31.485 1.00 88.31 175 ARG A O 1
ATOM 1274 N N . ARG A 1 176 ? -9.504 3.880 31.490 1.00 87.81 176 ARG A N 1
ATOM 1275 C CA . ARG A 1 176 ? -10.161 4.297 32.740 1.00 87.81 176 ARG A CA 1
ATOM 1276 C C . ARG A 1 176 ? -11.676 4.309 32.589 1.00 87.81 176 ARG A C 1
ATOM 1278 O O . ARG A 1 176 ? -12.352 3.806 33.475 1.00 87.81 176 ARG A O 1
ATOM 1285 N N . THR A 1 177 ? -12.208 4.816 31.475 1.00 85.44 177 THR A N 1
ATOM 1286 C CA . THR A 1 177 ? -13.665 4.812 31.237 1.00 85.44 177 THR A CA 1
ATOM 1287 C C . THR A 1 177 ? -14.254 3.416 31.070 1.00 85.44 177 THR A C 1
ATOM 1289 O O . THR A 1 177 ? -15.415 3.207 31.405 1.00 85.44 177 THR A O 1
ATOM 1292 N N . LEU A 1 178 ? -13.462 2.455 30.593 1.00 82.94 178 LEU A N 1
ATOM 1293 C CA . LEU A 1 178 ? -13.866 1.054 30.543 1.00 82.94 178 LEU A CA 1
ATOM 1294 C C . LEU A 1 178 ? -13.831 0.437 31.941 1.00 82.94 178 LEU A C 1
ATOM 1296 O O . LEU A 1 178 ? -14.792 -0.192 32.355 1.00 82.94 178 LEU A O 1
ATOM 1300 N N . GLN A 1 179 ? -12.774 0.678 32.715 1.00 81.88 179 GLN A N 1
ATOM 1301 C CA . GLN A 1 179 ? -12.582 0.061 34.031 1.00 81.88 179 GLN A CA 1
ATOM 1302 C C . GLN A 1 179 ? -13.468 0.635 35.150 1.00 81.88 179 GLN A C 1
ATOM 1304 O O . GLN A 1 179 ? -13.542 0.049 36.232 1.00 81.88 179 GLN A O 1
ATOM 1309 N N . THR A 1 180 ? -14.168 1.752 34.933 1.00 77.19 180 THR A N 1
ATOM 1310 C CA . THR A 1 180 ? -15.113 2.318 35.907 1.00 77.19 180 THR A CA 1
ATOM 1311 C C . THR A 1 180 ? -16.399 1.484 35.971 1.00 77.19 180 THR A C 1
ATOM 1313 O O . THR A 1 180 ? -17.455 1.850 35.464 1.00 77.19 180 THR A O 1
ATOM 1316 N N . SER A 1 181 ? -16.329 0.342 36.662 1.00 57.44 181 SER A N 1
ATOM 1317 C CA . SER A 1 181 ? -17.442 -0.607 36.843 1.00 57.44 181 SER A CA 1
ATOM 1318 C C . SER A 1 181 ? -18.600 -0.079 37.711 1.00 57.44 181 SER A C 1
ATOM 1320 O O . SER A 1 181 ? -19.609 -0.768 37.877 1.00 57.44 181 SER A O 1
ATOM 1322 N N . THR A 1 182 ? -18.487 1.127 38.268 1.00 50.25 182 THR A N 1
ATOM 1323 C CA . THR A 1 182 ? -19.356 1.583 39.357 1.00 50.25 182 THR A CA 1
ATOM 1324 C C . THR A 1 182 ? -19.877 2.988 39.064 1.00 50.25 182 THR A C 1
ATOM 1326 O O . THR A 1 182 ? -19.232 3.980 39.380 1.00 50.25 182 THR A O 1
ATOM 1329 N N . GLY A 1 183 ? -21.045 3.080 38.420 1.00 52.53 183 GLY A N 1
ATOM 1330 C CA . GLY A 1 183 ? -21.856 4.308 38.376 1.00 52.53 183 GLY A CA 1
ATOM 1331 C C . GLY A 1 183 ? -21.293 5.499 37.588 1.00 52.53 183 GLY A C 1
ATOM 1332 O O . GLY A 1 183 ? -21.799 6.608 37.744 1.00 52.53 183 GLY A O 1
ATOM 1333 N N . GLY A 1 184 ? -20.269 5.300 36.754 1.00 53.00 184 GLY A N 1
ATOM 1334 C CA . GLY A 1 184 ? -19.730 6.356 35.899 1.00 53.00 184 GLY A CA 1
ATOM 1335 C C . GLY A 1 184 ? -20.786 6.913 34.939 1.00 53.00 184 GLY A C 1
ATOM 1336 O O . GLY A 1 184 ? -21.585 6.163 34.379 1.00 53.00 184 GLY A O 1
ATOM 1337 N N . SER A 1 185 ? -20.781 8.237 34.758 1.00 59.25 185 SER A N 1
ATOM 1338 C CA . SER A 1 185 ? -21.668 8.963 33.844 1.00 59.25 185 SER A CA 1
ATOM 1339 C C . SER A 1 185 ? -21.704 8.282 32.471 1.00 59.25 185 SER A C 1
ATOM 1341 O O . SER A 1 185 ? -20.687 8.226 31.779 1.00 59.25 185 SER A O 1
ATOM 1343 N N . THR A 1 186 ? -22.875 7.785 32.059 1.00 69.19 186 THR A N 1
ATOM 1344 C CA . THR A 1 186 ? -23.132 7.239 30.708 1.00 69.19 186 THR A CA 1
ATOM 1345 C C . THR A 1 186 ? -22.680 8.199 29.607 1.00 69.19 186 THR A C 1
ATOM 1347 O O . THR A 1 186 ? -22.298 7.777 28.516 1.00 69.19 186 THR A O 1
ATOM 1350 N N . LEU A 1 187 ? -22.655 9.492 29.931 1.00 78.06 187 LEU A N 1
ATOM 1351 C CA . LEU A 1 187 ? -22.163 10.567 29.091 1.00 78.06 187 LEU A CA 1
ATOM 1352 C C . LEU A 1 187 ? -20.671 10.424 28.755 1.00 78.06 187 LEU A C 1
ATOM 1354 O O . LEU A 1 187 ? -20.288 10.677 27.620 1.00 78.06 187 LEU A O 1
ATOM 1358 N N . ALA A 1 188 ? -19.837 9.983 29.703 1.00 81.62 188 ALA A N 1
ATOM 1359 C CA . ALA A 1 188 ? -18.401 9.801 29.480 1.00 81.62 188 ALA A CA 1
ATOM 1360 C C . ALA A 1 188 ? -18.129 8.639 28.515 1.00 81.62 188 ALA A C 1
ATOM 1362 O O . ALA A 1 188 ? -17.344 8.785 27.583 1.00 81.62 188 ALA A O 1
ATOM 1363 N N . GLY A 1 189 ? -18.837 7.516 28.681 1.00 83.00 189 GLY A N 1
ATOM 1364 C CA . GLY A 1 189 ? -18.750 6.392 27.745 1.00 83.00 189 GLY A CA 1
ATOM 1365 C C . GLY A 1 189 ? -19.231 6.766 26.342 1.00 83.00 189 GLY A C 1
ATOM 1366 O O . GLY A 1 189 ? -18.603 6.397 25.352 1.00 83.00 189 GLY A O 1
ATOM 1367 N N . HIS A 1 190 ? -20.300 7.562 26.244 1.00 84.00 190 HIS A N 1
ATOM 1368 C CA . HIS A 1 190 ? -20.803 8.037 24.955 1.00 84.00 190 HIS A CA 1
ATOM 1369 C C . HIS A 1 190 ? -19.856 9.044 24.282 1.00 84.00 190 HIS A C 1
ATOM 1371 O O . HIS A 1 190 ? -19.638 8.962 23.073 1.00 84.00 190 HIS A O 1
ATOM 1377 N N . ALA A 1 191 ? -19.244 9.948 25.052 1.00 86.62 191 ALA A N 1
ATOM 1378 C CA . ALA A 1 191 ? -18.232 10.877 24.555 1.00 86.62 191 ALA A CA 1
ATOM 1379 C C . ALA A 1 191 ? -17.011 10.132 23.995 1.00 86.62 191 ALA A C 1
ATOM 1381 O O . ALA A 1 191 ? -16.581 10.423 22.882 1.00 86.62 191 ALA A O 1
ATOM 1382 N N . VAL A 1 192 ? -16.520 9.112 24.711 1.00 88.69 192 VAL A N 1
ATOM 1383 C CA . VAL A 1 192 ? -15.432 8.245 24.232 1.00 88.69 192 VAL A CA 1
ATOM 1384 C C . VAL A 1 192 ? -15.836 7.493 22.965 1.00 88.69 192 VAL A C 1
ATOM 1386 O O . VAL A 1 192 ? -15.081 7.489 22.000 1.00 88.69 192 VAL A O 1
ATOM 1389 N N . ALA A 1 193 ? -17.037 6.910 22.913 1.00 87.69 193 ALA A N 1
ATOM 1390 C CA . ALA A 1 193 ? -17.517 6.221 21.714 1.00 87.69 193 ALA A CA 1
ATOM 1391 C C . ALA A 1 193 ? -17.619 7.158 20.493 1.00 87.69 193 ALA A C 1
ATOM 1393 O O . ALA A 1 193 ? -17.338 6.739 19.374 1.00 87.69 193 ALA A O 1
ATOM 1394 N N . THR A 1 194 ? -17.987 8.424 20.709 1.00 89.56 194 THR A N 1
ATOM 1395 C CA . THR A 1 194 ? -18.116 9.436 19.646 1.00 89.56 194 THR A CA 1
ATOM 1396 C C . THR A 1 194 ? -16.750 9.937 19.172 1.00 89.56 194 THR A C 1
ATOM 1398 O O . THR A 1 194 ? -16.527 10.080 17.971 1.00 89.56 194 THR A O 1
ATOM 1401 N N . SER A 1 195 ? -15.823 10.144 20.109 1.00 90.56 195 SER A N 1
ATOM 1402 C CA . SER A 1 195 ? -14.417 10.474 19.845 1.00 90.56 195 SER A CA 1
ATOM 1403 C C . SER A 1 195 ? -13.759 9.362 19.020 1.00 90.56 195 SER A C 1
ATOM 1405 O O . SER A 1 195 ? -13.318 9.604 17.902 1.00 90.56 195 SER A O 1
ATOM 1407 N N . LEU A 1 196 ? -13.868 8.101 19.452 1.00 89.75 196 LEU A N 1
ATOM 1408 C CA . LEU A 1 196 ? -13.346 6.945 18.709 1.00 89.75 196 LEU A CA 1
ATOM 1409 C C . LEU A 1 196 ? -13.973 6.755 17.317 1.00 89.75 196 LEU A C 1
ATOM 1411 O O . LEU A 1 196 ? -13.328 6.186 16.436 1.00 89.75 196 LEU A O 1
ATOM 1415 N N . ALA A 1 197 ? -15.212 7.209 17.110 1.00 90.81 197 ALA A N 1
ATOM 1416 C CA . ALA A 1 197 ? -15.886 7.145 15.815 1.00 90.81 197 ALA A CA 1
ATOM 1417 C C . ALA A 1 197 ? -15.407 8.215 14.818 1.00 90.81 197 ALA A C 1
ATOM 1419 O O . ALA A 1 197 ? -15.511 8.002 13.612 1.00 90.81 197 ALA A O 1
ATOM 1420 N N . THR A 1 198 ? -14.899 9.349 15.308 1.00 90.56 198 THR A N 1
ATOM 1421 C CA . THR A 1 198 ? -14.599 10.532 14.482 1.00 90.56 198 THR A CA 1
ATOM 1422 C C . THR A 1 198 ? -13.098 10.779 14.336 1.00 90.56 198 THR A C 1
ATOM 1424 O O . THR A 1 198 ? -12.657 11.302 13.313 1.00 90.56 198 THR A O 1
ATOM 1427 N N . ASP A 1 199 ? -12.303 10.401 15.337 1.00 90.56 199 ASP A N 1
ATOM 1428 C CA . ASP A 1 199 ? -10.910 10.823 15.428 1.00 90.56 199 ASP A CA 1
ATOM 1429 C C . ASP A 1 199 ? -10.003 10.073 14.429 1.00 90.56 199 ASP A C 1
ATOM 1431 O O . ASP A 1 199 ? -10.001 8.833 14.382 1.00 90.56 199 ASP A O 1
ATOM 1435 N N . PRO A 1 200 ? -9.201 10.800 13.626 1.00 87.69 200 PRO A N 1
ATOM 1436 C CA . PRO A 1 200 ? -8.175 10.211 12.776 1.00 87.69 200 PRO A CA 1
ATOM 1437 C C . PRO A 1 200 ? -6.913 9.864 13.586 1.00 87.69 200 PRO A C 1
ATOM 1439 O O . PRO A 1 200 ? -6.649 10.426 14.644 1.00 87.69 200 PRO A O 1
ATOM 1442 N N . GLY A 1 201 ? -6.081 8.955 13.067 1.00 86.56 201 GLY A N 1
ATOM 1443 C CA . GLY A 1 201 ? -4.771 8.650 13.667 1.00 86.56 201 GLY A CA 1
ATOM 1444 C C . GLY A 1 201 ? -4.788 7.637 14.818 1.00 86.56 201 GLY A C 1
ATOM 1445 O O . GLY A 1 201 ? -3.742 7.375 15.402 1.00 86.56 201 GLY A O 1
ATOM 1446 N N . LEU A 1 202 ? -5.932 7.005 15.101 1.00 88.31 202 LEU A N 1
ATOM 1447 C CA . LEU A 1 202 ? -6.047 5.956 16.124 1.00 88.31 202 LEU A CA 1
ATOM 1448 C C . LEU A 1 202 ? -5.552 4.569 15.657 1.00 88.31 202 LEU A C 1
ATOM 1450 O O . LEU A 1 202 ? -5.496 3.639 16.459 1.00 88.31 202 LEU A O 1
ATOM 1454 N N . GLN A 1 203 ? -5.153 4.416 14.385 1.00 88.19 203 GLN A N 1
ATOM 1455 C CA . GLN A 1 203 ? -4.659 3.149 13.815 1.00 88.19 203 GLN A CA 1
ATOM 1456 C C . GLN A 1 203 ? -3.537 2.490 14.652 1.00 88.19 203 GLN A C 1
ATOM 1458 O O . GLN A 1 203 ? -3.633 1.289 14.903 1.00 88.19 203 GLN A O 1
ATOM 1463 N N . PRO A 1 204 ? -2.522 3.217 15.171 1.00 86.50 204 PRO A N 1
ATOM 1464 C CA . PRO A 1 204 ? -1.458 2.609 15.976 1.00 86.50 204 PRO A CA 1
ATOM 1465 C C . PRO A 1 204 ? -1.943 2.073 17.336 1.00 86.50 204 PRO A C 1
ATOM 1467 O O . PRO A 1 204 ? -1.316 1.190 17.915 1.00 86.50 204 PRO A O 1
ATOM 1470 N N . MET A 1 205 ? -3.079 2.563 17.850 1.00 86.88 205 MET A N 1
ATOM 1471 C CA . MET A 1 205 ? -3.667 2.097 19.117 1.00 86.88 205 MET A CA 1
ATOM 1472 C C . MET A 1 205 ? -4.445 0.797 18.981 1.00 86.88 205 MET A C 1
ATOM 1474 O O . MET A 1 205 ? -4.673 0.098 19.972 1.00 86.88 205 MET A O 1
ATOM 1478 N N . LEU A 1 206 ? -4.902 0.494 17.770 1.00 87.62 206 LEU A N 1
ATOM 1479 C CA . LEU A 1 206 ? -5.831 -0.590 17.503 1.00 87.62 206 LEU A CA 1
ATOM 1480 C C . LEU A 1 206 ? -5.335 -1.974 17.976 1.00 87.62 206 LEU A C 1
ATOM 1482 O O . LEU A 1 206 ? -6.134 -2.682 18.600 1.00 87.62 206 LEU A O 1
ATOM 1486 N N . PRO A 1 207 ? -4.039 -2.334 17.825 1.00 85.25 207 PRO A N 1
ATOM 1487 C CA . PRO A 1 207 ? -3.493 -3.584 18.357 1.00 85.25 207 PRO A CA 1
ATOM 1488 C C . PRO A 1 207 ? -3.622 -3.728 19.879 1.00 85.25 207 PRO A C 1
ATOM 1490 O O . PRO A 1 207 ? -3.633 -4.847 20.385 1.00 85.25 207 PRO A O 1
ATOM 1493 N N . TYR A 1 208 ? -3.714 -2.620 20.620 1.00 86.06 208 TYR A N 1
ATOM 1494 C CA . TYR A 1 208 ? -3.851 -2.619 22.080 1.00 86.06 208 TYR A CA 1
ATOM 1495 C C . TYR A 1 208 ? -5.314 -2.541 22.523 1.00 86.06 208 TYR A C 1
ATOM 1497 O O . TYR A 1 208 ? -5.705 -3.189 23.494 1.00 86.06 208 TYR A O 1
ATOM 1505 N N . LEU A 1 209 ? -6.136 -1.767 21.809 1.00 86.38 209 LEU A N 1
ATOM 1506 C CA . LEU A 1 209 ? -7.554 -1.595 22.123 1.00 86.38 209 LEU A CA 1
ATOM 1507 C C . LEU A 1 209 ? -8.362 -2.870 21.866 1.00 86.38 209 LEU A C 1
ATOM 1509 O O . LEU A 1 209 ? -9.184 -3.234 22.702 1.00 86.38 209 LEU A O 1
ATOM 1513 N N . VAL A 1 210 ? -8.127 -3.566 20.749 1.00 88.12 210 VAL A N 1
ATOM 1514 C CA . VAL A 1 210 ? -8.926 -4.740 20.354 1.00 88.12 210 VAL A CA 1
ATOM 1515 C C . VAL A 1 210 ? -8.830 -5.886 21.379 1.00 88.12 210 VAL A C 1
ATOM 1517 O O . VAL A 1 210 ? -9.881 -6.325 21.857 1.00 88.12 210 VAL A O 1
ATOM 1520 N N . PRO A 1 211 ? -7.632 -6.332 21.814 1.00 84.50 211 PRO A N 1
ATOM 1521 C CA . PRO A 1 211 ? -7.519 -7.341 22.868 1.00 84.50 211 PRO A CA 1
ATOM 1522 C C . PRO A 1 211 ? -8.067 -6.863 24.214 1.00 84.50 211 PRO A C 1
ATOM 1524 O O . PRO A 1 211 ? -8.638 -7.662 24.953 1.00 84.50 211 PRO A O 1
ATOM 1527 N N . LEU A 1 212 ? -7.923 -5.570 24.536 1.00 85.31 212 LEU A N 1
ATOM 1528 C CA . LEU A 1 212 ? -8.463 -5.008 25.773 1.00 85.31 212 LEU A CA 1
ATOM 1529 C C . LEU A 1 212 ? -9.993 -5.086 25.785 1.00 85.31 212 LEU A C 1
ATOM 1531 O O . LEU A 1 212 ? -10.557 -5.566 26.764 1.00 85.31 212 LEU A O 1
ATOM 1535 N N . MET A 1 213 ? -10.667 -4.710 24.691 1.00 85.19 213 MET A N 1
ATOM 1536 C CA . MET A 1 213 ? -12.126 -4.847 24.595 1.00 85.19 213 MET A CA 1
ATOM 1537 C C . MET A 1 213 ? -12.553 -6.311 24.727 1.00 85.19 213 MET A C 1
ATOM 1539 O O . MET A 1 213 ? -13.484 -6.608 25.470 1.00 85.19 213 MET A O 1
ATOM 1543 N N . ALA A 1 214 ? -11.864 -7.234 24.047 1.00 85.62 214 ALA A N 1
ATOM 1544 C CA . ALA A 1 214 ? -12.182 -8.661 24.108 1.00 85.62 214 ALA A CA 1
ATOM 1545 C C . ALA A 1 214 ? -12.065 -9.222 25.540 1.00 85.62 214 ALA A C 1
ATOM 1547 O O . ALA A 1 214 ? -12.930 -9.976 25.991 1.00 85.62 214 ALA A O 1
ATOM 1548 N N . GLN A 1 215 ? -11.037 -8.808 26.287 1.00 85.62 215 GLN A N 1
ATOM 1549 C CA . GLN A 1 215 ? -10.855 -9.194 27.689 1.00 85.62 215 GLN A CA 1
ATOM 1550 C C . GLN A 1 215 ? -11.924 -8.596 28.609 1.00 85.62 215 GLN A C 1
ATOM 1552 O O . GLN A 1 215 ? -12.421 -9.302 29.486 1.00 85.62 215 GLN A O 1
ATOM 1557 N N . GLU A 1 216 ? -12.299 -7.328 28.422 1.00 83.25 216 GLU A N 1
ATOM 1558 C CA . GLU A 1 216 ? -13.341 -6.678 29.230 1.00 83.25 216 GLU A CA 1
ATOM 1559 C C . GLU A 1 216 ? -14.725 -7.296 28.980 1.00 83.25 216 GLU A C 1
ATOM 1561 O O . GLU A 1 216 ? -15.469 -7.533 29.933 1.00 83.25 216 GLU A O 1
ATOM 1566 N N . VAL A 1 217 ? -15.050 -7.661 27.732 1.00 85.38 217 VAL A N 1
ATOM 1567 C CA . VAL A 1 217 ? -16.274 -8.419 27.414 1.00 85.38 217 VAL A CA 1
ATOM 1568 C C . VAL A 1 217 ? -16.271 -9.779 28.114 1.00 85.38 217 VAL A C 1
ATOM 1570 O O . VAL A 1 217 ? -17.264 -10.135 28.744 1.00 85.38 217 VAL A O 1
ATOM 1573 N N . GLY A 1 218 ? -15.160 -10.524 28.045 1.00 82.94 218 GLY A N 1
ATOM 1574 C CA . GLY A 1 218 ? -15.048 -11.849 28.664 1.00 82.94 218 GLY A CA 1
ATOM 1575 C C . GLY A 1 218 ? -15.091 -11.824 30.196 1.00 82.94 218 GLY A C 1
ATOM 1576 O O . GLY A 1 218 ? -15.671 -12.713 30.814 1.00 82.94 218 GLY A O 1
ATOM 1577 N N . ARG A 1 219 ? -14.518 -10.793 30.826 1.00 85.12 219 ARG A N 1
ATOM 1578 C CA . ARG A 1 219 ? -14.501 -10.633 32.290 1.00 85.12 219 ARG A CA 1
ATOM 1579 C C . ARG A 1 219 ? -15.837 -10.166 32.860 1.00 85.12 219 ARG A C 1
ATOM 1581 O O . ARG A 1 219 ? -16.213 -10.607 33.943 1.00 85.12 219 ARG A O 1
ATOM 1588 N N . ASN A 1 220 ? -16.554 -9.299 32.147 1.00 82.12 220 ASN A N 1
ATOM 1589 C CA . ASN A 1 220 ? -17.737 -8.607 32.665 1.00 82.12 220 ASN A CA 1
ATOM 1590 C C . ASN A 1 220 ? -19.068 -9.139 32.105 1.00 82.12 220 ASN A C 1
ATOM 1592 O O . ASN A 1 220 ? -20.058 -8.406 32.066 1.00 82.12 220 ASN A O 1
ATOM 1596 N N . LEU A 1 221 ? -19.134 -10.429 31.748 1.00 82.12 221 LEU A N 1
ATOM 1597 C CA . LEU A 1 221 ? -20.357 -11.102 31.272 1.00 82.12 221 LEU A CA 1
ATOM 1598 C C . LEU A 1 221 ? -21.556 -10.957 32.231 1.00 82.12 221 LEU A C 1
ATOM 1600 O O . LEU A 1 221 ? -22.704 -10.968 31.794 1.00 82.12 221 LEU A O 1
ATOM 1604 N N . GLY A 1 222 ? -21.300 -10.791 33.533 1.00 82.88 222 GLY A N 1
ATOM 1605 C CA . GLY A 1 222 ? -22.336 -10.607 34.554 1.00 82.88 222 GLY A CA 1
ATOM 1606 C C . GLY A 1 222 ? -22.925 -9.192 34.646 1.00 82.88 222 GLY A C 1
ATOM 1607 O O . GLY A 1 222 ? -23.927 -9.005 35.332 1.00 82.88 222 GLY A O 1
ATOM 1608 N N . ASN A 1 223 ? -22.341 -8.186 33.982 1.00 85.38 223 ASN A N 1
ATOM 1609 C CA . ASN A 1 223 ? -22.772 -6.789 34.085 1.00 85.38 223 ASN A CA 1
ATOM 1610 C C . ASN A 1 223 ? -23.254 -6.238 32.733 1.00 85.38 223 ASN A C 1
ATOM 1612 O O . ASN A 1 223 ? -22.487 -5.701 31.931 1.00 85.38 223 ASN A O 1
ATOM 1616 N N . ALA A 1 224 ? -24.569 -6.291 32.513 1.00 85.12 224 ALA A N 1
ATOM 1617 C CA . ALA A 1 224 ? -25.202 -5.837 31.274 1.00 85.12 224 ALA A CA 1
ATOM 1618 C C . ALA A 1 224 ? -25.064 -4.325 30.999 1.00 85.12 224 ALA A C 1
ATOM 1620 O O . ALA A 1 224 ? -25.223 -3.889 29.857 1.00 85.12 224 ALA A O 1
ATOM 1621 N N . GLN A 1 225 ? -24.828 -3.493 32.020 1.00 85.00 225 GLN A N 1
ATOM 1622 C CA . GLN A 1 225 ? -24.600 -2.055 31.817 1.00 85.00 225 GLN A CA 1
ATOM 1623 C C . GLN A 1 225 ? -23.190 -1.806 31.285 1.00 85.00 225 GLN A C 1
ATOM 1625 O O . GLN A 1 225 ? -23.025 -1.117 30.281 1.00 85.00 225 GLN A O 1
ATOM 1630 N N . HIS A 1 226 ? -22.189 -2.438 31.897 1.00 85.31 226 HIS A N 1
ATOM 1631 C CA . HIS A 1 226 ? -20.809 -2.357 31.433 1.00 85.31 226 HIS A CA 1
ATOM 1632 C C . HIS A 1 226 ? -20.660 -2.935 30.017 1.00 85.31 226 HIS A C 1
ATOM 1634 O O . HIS A 1 226 ? -20.081 -2.290 29.148 1.00 85.31 226 HIS A O 1
ATOM 1640 N N . LEU A 1 227 ? -21.277 -4.086 29.729 1.00 86.50 227 LEU A N 1
ATOM 1641 C CA . LEU A 1 227 ? -21.229 -4.686 28.394 1.00 86.50 227 LEU A CA 1
ATOM 1642 C C . LEU A 1 227 ? -21.829 -3.774 27.310 1.00 86.50 227 LEU A C 1
ATOM 1644 O O . LEU A 1 227 ? -21.280 -3.674 26.215 1.00 86.50 227 LEU A O 1
ATOM 1648 N N . ARG A 1 228 ? -22.923 -3.060 27.613 1.00 87.38 228 ARG A N 1
ATOM 1649 C CA . ARG A 1 228 ? -23.501 -2.068 26.690 1.00 87.38 228 ARG A CA 1
ATOM 1650 C C . ARG A 1 228 ? -22.540 -0.921 26.392 1.00 87.38 228 ARG A C 1
ATOM 1652 O O . ARG A 1 228 ? -22.485 -0.480 25.246 1.00 87.38 228 ARG A O 1
ATOM 1659 N N . LEU A 1 229 ? -21.769 -0.469 27.382 1.00 86.50 229 LEU A N 1
ATOM 1660 C CA . LEU A 1 229 ? -20.738 0.550 27.178 1.00 86.50 229 LEU A CA 1
ATOM 1661 C C . LEU A 1 229 ? -19.619 0.026 26.272 1.00 86.50 229 LEU A C 1
ATOM 1663 O O . LEU A 1 229 ? -19.324 0.661 25.260 1.00 86.50 229 LEU A O 1
ATOM 1667 N N . VAL A 1 230 ? -19.069 -1.157 26.560 1.00 87.44 230 VAL A N 1
ATOM 1668 C CA . VAL A 1 230 ? -18.009 -1.767 25.738 1.00 87.44 230 VAL A CA 1
ATOM 1669 C C . VAL A 1 230 ? -18.479 -1.974 24.294 1.00 87.44 230 VAL A C 1
ATOM 1671 O O . VAL A 1 230 ? -17.790 -1.582 23.357 1.00 87.44 230 VAL A O 1
ATOM 1674 N N . LEU A 1 231 ? -19.692 -2.497 24.090 1.00 87.75 231 LEU A N 1
ATOM 1675 C CA . LEU A 1 231 ? -20.269 -2.675 22.754 1.00 87.75 231 LEU A CA 1
ATOM 1676 C C . LEU A 1 231 ? -20.533 -1.344 22.036 1.00 87.75 231 LEU A C 1
ATOM 1678 O O . LEU A 1 231 ? -20.369 -1.273 20.819 1.00 87.75 231 LEU A O 1
ATOM 1682 N N . SER A 1 232 ? -20.906 -0.282 22.758 1.00 88.50 232 SER A N 1
ATOM 1683 C CA . SER A 1 232 ? -21.055 1.056 22.165 1.00 88.50 232 SER A CA 1
ATOM 1684 C C . SER A 1 232 ? -19.719 1.617 21.670 1.00 88.50 232 SER A C 1
ATOM 1686 O O . SER A 1 232 ? -19.663 2.208 20.594 1.00 88.50 232 SER A O 1
ATOM 1688 N N . ILE A 1 233 ? -18.636 1.351 22.403 1.00 88.44 233 ILE A N 1
ATOM 1689 C CA . ILE A 1 233 ? -17.271 1.743 22.046 1.00 88.44 233 ILE A CA 1
ATOM 1690 C C . ILE A 1 233 ? -16.770 0.932 20.846 1.00 88.44 233 ILE A C 1
ATOM 1692 O O . ILE A 1 233 ? -16.264 1.511 19.888 1.00 88.44 233 ILE A O 1
ATOM 1696 N N . VAL A 1 234 ? -16.981 -0.390 20.840 1.00 88.94 234 VAL A N 1
ATOM 1697 C CA . VAL A 1 234 ? -16.660 -1.255 19.689 1.00 88.94 234 VAL A CA 1
ATOM 1698 C C . VAL A 1 234 ? -17.434 -0.814 18.446 1.00 88.94 234 VAL A C 1
ATOM 1700 O O . VAL A 1 234 ? -16.865 -0.744 17.360 1.00 88.94 234 VAL A O 1
ATOM 1703 N N . ARG A 1 235 ? -18.715 -0.453 18.587 1.00 89.12 235 ARG A N 1
ATOM 1704 C CA . ARG A 1 235 ? -19.503 0.112 17.483 1.00 89.12 235 ARG A CA 1
ATOM 1705 C C . ARG A 1 235 ? -18.915 1.435 16.986 1.00 89.12 235 ARG A C 1
ATOM 1707 O O . ARG A 1 235 ? -18.862 1.625 15.777 1.00 89.12 235 ARG A O 1
ATOM 1714 N N . GLY A 1 236 ? -18.465 2.307 17.890 1.00 88.25 236 GLY A N 1
ATOM 1715 C CA . GLY A 1 236 ? -17.765 3.548 17.544 1.00 88.25 236 GLY A CA 1
ATOM 1716 C C . GLY A 1 236 ? -16.516 3.280 16.702 1.00 88.25 236 GLY A C 1
ATOM 1717 O O . GLY A 1 236 ? -16.394 3.815 15.603 1.00 88.25 236 GLY A O 1
ATOM 1718 N N . LEU A 1 237 ? -15.664 2.352 17.146 1.00 89.12 237 LEU A N 1
ATOM 1719 C CA . LEU A 1 237 ? -14.472 1.915 16.406 1.00 89.12 237 LEU A CA 1
ATOM 1720 C C . LEU A 1 237 ? -14.807 1.364 15.012 1.00 89.12 237 LEU A C 1
ATOM 1722 O O . LEU A 1 237 ? -14.151 1.720 14.040 1.00 89.12 237 LEU A O 1
ATOM 1726 N N . LEU A 1 238 ? -15.841 0.524 14.895 1.00 88.62 238 LEU A N 1
ATOM 1727 C CA . LEU A 1 238 ? -16.265 -0.053 13.612 1.00 88.62 238 LEU A CA 1
ATOM 1728 C C . LEU A 1 238 ? -16.911 0.971 12.668 1.00 88.62 238 LEU A C 1
ATOM 1730 O O . LEU A 1 238 ? -16.918 0.758 11.459 1.00 88.62 238 LEU A O 1
ATOM 1734 N N . SER A 1 239 ? -17.474 2.057 13.201 1.00 90.62 239 SER A N 1
ATOM 1735 C CA . SER A 1 239 ? -18.059 3.134 12.394 1.00 90.62 239 SER A CA 1
ATOM 1736 C C . SER A 1 239 ? -17.033 4.132 11.854 1.00 90.62 239 SER A C 1
ATOM 1738 O O . SER A 1 239 ? -17.373 4.930 10.981 1.00 90.62 239 SER A O 1
ATOM 1740 N N . ASN A 1 240 ? -15.791 4.090 12.343 1.00 91.06 240 ASN A N 1
ATOM 1741 C CA . ASN A 1 240 ? -14.756 5.036 11.951 1.00 91.06 240 ASN A CA 1
ATOM 1742 C C . ASN A 1 240 ? -14.200 4.704 10.553 1.00 91.06 240 ASN A C 1
ATOM 1744 O O . ASN A 1 240 ? -13.533 3.688 10.354 1.00 91.06 240 ASN A O 1
ATOM 1748 N N . ALA A 1 241 ? -14.438 5.593 9.584 1.00 88.44 241 ALA A N 1
ATOM 1749 C CA . ALA A 1 241 ? -13.983 5.442 8.199 1.00 88.44 241 ALA A CA 1
ATOM 1750 C C . ALA A 1 241 ? -12.456 5.561 8.026 1.00 88.44 241 ALA A C 1
ATOM 1752 O O . ALA A 1 241 ? -11.916 5.143 7.001 1.00 88.44 241 ALA A O 1
ATOM 1753 N N . HIS A 1 242 ? -11.755 6.134 9.006 1.00 87.69 242 HIS A N 1
ATOM 1754 C CA . HIS A 1 242 ? -10.304 6.315 8.976 1.00 87.69 242 HIS A CA 1
ATOM 1755 C C . HIS A 1 242 ? -9.533 5.089 9.481 1.00 87.69 242 HIS A C 1
ATOM 1757 O O . HIS A 1 242 ? -8.308 5.062 9.364 1.00 87.69 242 HIS A O 1
ATOM 1763 N N . LEU A 1 243 ? -10.225 4.083 10.030 1.00 86.44 243 LEU A N 1
ATOM 1764 C CA . LEU A 1 243 ? -9.606 2.882 10.584 1.00 86.44 243 LEU A CA 1
ATOM 1765 C C . LEU A 1 243 ? -9.705 1.703 9.625 1.00 86.44 243 LEU A C 1
ATOM 1767 O O . LEU A 1 243 ? -10.775 1.334 9.139 1.00 86.44 243 LEU A O 1
ATOM 1771 N N . GLN A 1 244 ? -8.571 1.048 9.405 1.00 86.12 244 GLN A N 1
ATOM 1772 C CA . GLN A 1 244 ? -8.524 -0.206 8.669 1.00 86.12 244 GLN A CA 1
ATOM 1773 C C . GLN A 1 244 ? -8.718 -1.354 9.658 1.00 86.12 244 GLN A C 1
ATOM 1775 O O . GLN A 1 244 ? -7.761 -1.934 10.164 1.00 86.12 244 GLN A O 1
ATOM 1780 N N . MET A 1 245 ? -9.983 -1.677 9.936 1.00 82.81 245 MET A N 1
ATOM 1781 C CA . MET A 1 245 ? -10.350 -2.747 10.873 1.00 82.81 245 MET A CA 1
ATOM 1782 C C . MET A 1 245 ? -10.182 -4.152 10.284 1.00 82.81 245 MET A C 1
ATOM 1784 O O . MET A 1 245 ? -10.106 -5.110 11.047 1.00 82.81 245 MET A O 1
ATOM 1788 N N . ALA A 1 246 ? -10.101 -4.289 8.953 1.00 83.06 246 ALA A N 1
ATOM 1789 C CA . ALA A 1 246 ? -10.016 -5.570 8.241 1.00 83.06 246 ALA A CA 1
ATOM 1790 C C . ALA A 1 246 ? -9.024 -6.589 8.850 1.00 83.06 246 ALA A C 1
ATOM 1792 O O . ALA A 1 246 ? -9.444 -7.722 9.091 1.00 83.06 246 ALA A O 1
ATOM 1793 N N . PRO A 1 247 ? -7.764 -6.225 9.179 1.00 81.19 247 PRO A N 1
ATOM 1794 C CA . PRO A 1 247 ? -6.836 -7.159 9.813 1.00 81.19 247 PRO A CA 1
ATOM 1795 C C . PRO A 1 247 ? -7.238 -7.573 11.235 1.00 81.19 247 PRO A C 1
ATOM 1797 O O . PRO A 1 247 ? -6.840 -8.644 11.662 1.00 81.19 247 PRO A O 1
ATOM 1800 N N . TYR A 1 248 ? -8.052 -6.802 11.961 1.00 82.38 248 TYR A N 1
ATOM 1801 C CA . TYR A 1 248 ? -8.380 -7.046 13.375 1.00 82.38 248 TYR A CA 1
ATOM 1802 C C . TYR A 1 248 ? -9.759 -7.680 13.611 1.00 82.38 248 TYR A C 1
ATOM 1804 O O . TYR A 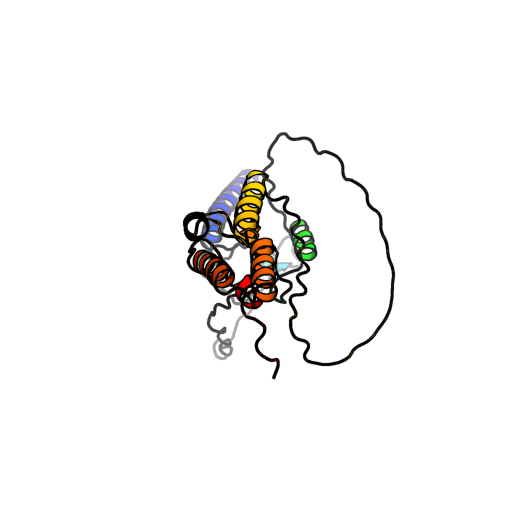1 248 ? -10.057 -8.089 14.733 1.00 82.38 248 TYR A O 1
ATOM 1812 N N . ILE A 1 249 ? -10.603 -7.801 12.578 1.00 82.31 249 ILE A N 1
ATOM 1813 C CA . ILE A 1 249 ? -11.972 -8.347 12.691 1.00 82.31 249 ILE A CA 1
ATOM 1814 C C . ILE A 1 249 ? -11.983 -9.735 13.345 1.00 82.31 249 ILE A C 1
ATOM 1816 O O . ILE A 1 249 ? -12.841 -10.020 14.180 1.00 82.31 249 ILE A O 1
ATOM 1820 N N . HIS A 1 250 ? -11.010 -10.580 13.009 1.00 81.06 250 HIS A N 1
ATOM 1821 C CA . HIS A 1 250 ? -10.925 -11.943 13.530 1.00 81.06 250 HIS A CA 1
ATOM 1822 C C . HIS A 1 250 ? -10.659 -12.014 15.043 1.00 81.06 250 HIS A C 1
ATOM 1824 O O . HIS A 1 250 ? -10.981 -13.020 15.661 1.00 81.06 250 HIS A O 1
ATOM 1830 N N . HIS A 1 251 ? -10.122 -10.953 15.653 1.00 78.75 251 HIS A N 1
ATOM 1831 C CA . HIS A 1 251 ? -9.943 -10.865 17.105 1.00 78.75 251 HIS A CA 1
ATOM 1832 C C . HIS A 1 251 ? -11.196 -10.366 17.841 1.00 78.75 251 HIS A C 1
ATOM 1834 O O . HIS A 1 251 ? -11.315 -10.566 19.048 1.00 78.75 251 HIS A O 1
ATOM 1840 N N . LEU A 1 252 ? -12.110 -9.684 17.140 1.00 74.50 252 LEU A N 1
ATOM 1841 C CA . LEU A 1 252 ? -13.357 -9.160 17.711 1.00 74.50 252 LEU A CA 1
ATOM 1842 C C . LEU A 1 252 ? -14.496 -10.176 17.657 1.00 74.50 252 LEU A C 1
ATOM 1844 O O . LEU A 1 252 ? -15.391 -10.149 18.501 1.00 74.50 252 LEU A O 1
ATOM 1848 N N . LEU A 1 253 ? -14.477 -11.059 16.663 1.00 73.81 253 LEU A N 1
ATOM 1849 C CA . LEU A 1 253 ? -15.389 -12.186 16.605 1.00 73.81 253 LEU A CA 1
ATOM 1850 C C . LEU A 1 253 ? -14.827 -13.282 17.521 1.00 73.81 253 LEU A C 1
ATOM 1852 O O . LEU A 1 253 ? -13.705 -13.728 17.283 1.00 73.81 253 LEU A O 1
ATOM 1856 N N . PRO A 1 254 ? -15.552 -13.730 18.565 1.00 65.88 254 PRO A N 1
ATOM 1857 C CA . PRO A 1 254 ? -15.162 -14.954 19.249 1.00 65.88 254 PRO A CA 1
ATOM 1858 C C . PRO A 1 254 ? -15.088 -16.042 18.179 1.00 65.88 254 PRO A C 1
ATOM 1860 O O . PRO A 1 254 ? -16.025 -16.168 17.387 1.00 65.88 254 PRO A O 1
ATOM 1863 N N . GLY A 1 255 ? -13.949 -16.739 18.103 1.00 45.97 255 GLY A N 1
ATOM 1864 C CA . GLY A 1 255 ? -13.698 -17.742 17.074 1.00 45.97 255 GLY A CA 1
ATOM 1865 C C . GLY A 1 255 ? -14.937 -18.607 16.893 1.00 45.97 255 GLY A C 1
ATOM 1866 O O . GLY A 1 255 ? -15.432 -19.192 17.859 1.00 45.97 255 GLY A O 1
ATOM 1867 N N . GLY A 1 256 ? -15.483 -18.622 15.674 1.00 41.94 256 GLY A N 1
ATOM 1868 C CA . GLY A 1 256 ? -16.514 -19.592 15.336 1.00 41.94 256 GLY A CA 1
ATOM 1869 C C . GLY A 1 256 ? -15.999 -20.984 15.712 1.00 41.94 256 GLY A C 1
ATOM 1870 O O . GLY A 1 256 ? -14.785 -21.202 15.635 1.00 41.94 256 GLY A O 1
ATOM 1871 N N . PRO A 1 257 ? -16.870 -21.900 16.169 1.00 35.28 257 PRO A N 1
ATOM 1872 C CA . PRO A 1 257 ? -16.438 -23.249 16.498 1.00 35.28 257 PRO A CA 1
ATOM 1873 C C . PRO A 1 257 ? -15.663 -23.801 15.303 1.00 35.28 257 PRO A C 1
ATOM 1875 O O . PRO A 1 257 ? -16.187 -23.827 14.189 1.00 35.28 257 PRO A O 1
ATOM 1878 N N . ALA A 1 258 ? -14.401 -24.167 15.534 1.00 37.91 258 ALA A N 1
ATOM 1879 C CA . ALA A 1 258 ? -13.659 -25.004 14.611 1.00 37.91 258 ALA A CA 1
ATOM 1880 C C . ALA A 1 258 ? -14.483 -26.288 14.458 1.00 37.91 258 ALA A C 1
ATOM 1882 O O . ALA A 1 258 ? -14.622 -27.049 15.417 1.00 37.91 258 ALA A O 1
ATOM 1883 N N . ALA A 1 259 ? -15.144 -26.417 13.309 1.00 33.00 259 ALA A N 1
ATOM 1884 C CA . ALA A 1 259 ? -15.862 -27.612 12.896 1.00 33.00 259 ALA A CA 1
ATOM 1885 C C . ALA A 1 259 ? -14.891 -28.565 12.200 1.00 33.00 259 ALA A C 1
ATOM 1887 O O . ALA A 1 259 ? -14.011 -28.054 11.467 1.00 33.00 259 ALA A O 1
#

InterPro domains:
  IPR011442 TAF6, C-terminal HEAT repeat domain [PF07571] (160-254)
  IPR011442 TAF6, C-terminal HEAT repeat domain [cd08050] (160-254)
  IPR037796 Transcription initiation factor TFIID subunit 6 [PTHR10221] (71-254)
  IPR046344 TAF6, C-terminal HEAT repeat domain superfamily [G3DSA:1.25.40.770] (160-255)